Protein 1QHV (pdb70)

InterPro domains:
  IPR000931 Adenovirus fibre protein [PR00307] (8-18)
  IPR000931 Adenovirus fibre protein [PR00307] (25-37)
  IPR000931 Adenovirus fibre protein [PR00307] (59-73)
  IPR000931 Adenovirus fibre protein [PR00307] (355-365)
  IPR000931 Adenovirus fibre protein [PR00307] (400-411)
  IPR000931 Adenovirus fibre protein [PR00307] (418-432)
  IPR000931 Adenovirus fibre protein [PR00307] (493-505)
  IPR000939 Adenoviral fibre protein, repeat/shaft region [PF00608] (34-77)
  IPR000939 Adenoviral fibre protein, repeat/shaft region [PF00608] (85-126)
  IPR000939 Adenoviral fibre protein, repeat/shaft region [PF00608] (129-172)
  IPR000939 Adenoviral fibre protein, repeat/shaft region [PF00608] (207-250)
  IPR000939 Adenoviral fibre protein, repeat/shaft region [PF00608] (344-388)
  IPR000978 Adenoviral fibre protein, knob [PF00541] (391-582)
  IPR008982 Adenovirus pIV-like, attachment domain [G3DSA:2.60.90.10] (390-582)
  IPR008982 Adenovirus pIV-like, attachment domain [SSF49835] (389-582)
  IPR009013 Attachment protein shaft domain superfamily [SSF51225] (47-128)
  IPR009013 Attachment protein shaft domain superfamily [SSF51225] (188-271)
  IPR009013 Attachment protein shaft domain superfamily [SSF51225] (320-394)

Solvent-accessible surface area: 10271 Å² total; per-residue (Å²): 153,162,96,152,84,98,189,96,82,46,146,74,10,2,20,0,11,55,107,15,81,55,16,1,119,28,98,47,111,56,1,0,73,0,30,0,25,0,46,40,69,52,84,88,0,87,2,53,2,22,3,77,6,62,76,33,46,2,64,60,10,32,72,145,99,19,29,2,46,0,74,0,37,0,36,116,58,0,49,17,28,138,37,17,8,8,108,141,133,119,10,6,41,56,83,32,113,49,17,42,98,104,109,34,110,91,8,12,16,16,0,0,27,46,168,12,15,57,103,39,175,68,112,60,87,129,3,22,46,90,34,103,20,74,0,94,46,50,166,86,52,46,3,67,1,28,0,9,1,0,2,63,7,13,6,97,127,122,109,65,77,3,42,12,0,0,13,0,35,4,39,29,128,100,70,77,20,67,116,38,58,0,15,22,74,89,36,93,10,48,4,70,5,59,132

Nearest PDB structures (foldseek):
  1qhv-assembly1_A  TM=1.005E+00  e=1.601E-41  Human adenovirus 2
  1qiu-assembly2_F  TM=9.675E-01  e=2.296E-37  Human adenovirus 2
  7op2-assembly2_D  TM=9.438E-01  e=3.407E-27  Chimpanzee adenovirus Y25
  6hcn-assembly1_B  TM=9.086E-01  e=9.929E-27  Human adenovirus 5
  7op2-assembly1_C  TM=9.189E-01  e=1.567E-25  Chimpanzee adenovirus Y25

Foldseek 3Di:
DDDPPPDDDQQQKWWLFQFHQQFFAQADGSQKDKTKIWGQDDQKTKMKIKMFGRPFFPLVRDDQFQKTKFKWFAAPQRQTDPPGRGHRPFTATDDPRGHDPDHDRHDLQRAFACVQANAEQDPDPSQWDKDWFAFVRDPVRIKIKIKGWRYNSFDPPPPRGGDTMIMIMIGDDGPPRRRPTGTGDMDIDMHGGRD

Radius of gyration: 16.75 Å; Cα contacts (8 Å, |Δi|>4): 467; chains: 1; bounding box: 36×52×48 Å

Structure (mmCIF, N/CA/C/O backbone):
data_1QHV
#
_entry.id   1QHV
#
_cell.length_a   95.350
_cell.length_b   95.350
_cell.length_c   48.800
_cell.angle_alpha   90.00
_cell.angle_beta   90.00
_cell.angle_gamma   120.00
#
_symmetry.space_group_name_H-M   'P 3 2 1'
#
loop_
_entity.id
_entity.type
_entity.pdbx_description
1 polymer 'PROTEIN (ADENOVIRUS FIBRE)'
2 non-polymer 'SULFATE ION'
3 water water
#
loop_
_atom_site.group_PDB
_atom_site.id
_atom_site.type_symbol
_atom_site.label_atom_id
_atom_site.label_alt_id
_atom_site.label_comp_id
_atom_site.label_asym_id
_atom_site.label_entity_id
_atom_site.label_seq_id
_atom_site.pdbx_PDB_ins_code
_atom_site.Cartn_x
_atom_site.Cartn_y
_atom_site.Cartn_z
_atom_site.occupancy
_atom_site.B_iso_or_equiv
_atom_site.auth_seq_id
_atom_site.auth_comp_id
_atom_site.auth_asym_id
_atom_site.auth_atom_id
_atom_site.pdbx_PDB_model_num
ATOM 1 N N . ALA A 1 1 ? 31.317 43.912 -5.119 1.00 41.57 388 ALA A N 1
ATOM 2 C CA . ALA A 1 1 ? 31.463 43.128 -3.873 1.00 30.39 388 ALA A CA 1
ATOM 3 C C . ALA A 1 1 ? 32.908 42.649 -3.705 1.00 26.80 388 ALA A C 1
ATOM 4 O O . ALA A 1 1 ? 33.620 42.434 -4.687 1.00 27.00 388 ALA A O 1
ATOM 6 N N . ILE A 1 2 ? 33.333 42.508 -2.456 1.00 17.96 389 ILE A N 1
ATOM 7 C CA . ILE A 1 2 ? 34.661 42.007 -2.156 1.00 16.16 389 ILE A CA 1
ATOM 8 C C . ILE A 1 2 ? 34.529 40.904 -1.077 1.00 13.19 389 ILE A C 1
ATOM 9 O O . ILE A 1 2 ? 34.125 41.189 0.03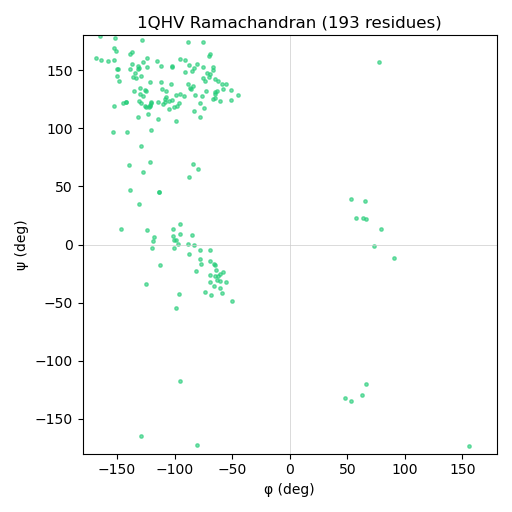7 1.00 14.11 389 ILE A O 1
ATOM 14 N N . THR A 1 3 ? 34.773 39.684 -1.533 1.00 13.70 390 THR A N 1
ATOM 15 C CA . THR A 1 3 ? 34.664 38.524 -0.627 1.00 12.31 390 THR A CA 1
ATOM 16 C C . THR A 1 3 ? 36.043 38.088 -0.197 1.00 13.93 390 THR A C 1
ATOM 17 O O . THR A 1 3 ? 36.926 37.896 -1.025 1.00 20.55 390 THR A O 1
ATOM 21 N N . ILE A 1 4 ? 36.257 38.032 1.133 1.00 12.14 391 ILE A N 1
ATOM 22 C CA . ILE A 1 4 ? 37.530 37.619 1.674 1.00 13.52 391 ILE A CA 1
ATOM 23 C C . ILE A 1 4 ? 37.379 36.308 2.447 1.00 11.69 391 ILE A C 1
ATOM 24 O O . ILE A 1 4 ? 36.264 35.895 2.749 1.00 14.35 391 ILE A O 1
ATOM 29 N N . GLY A 1 5 ? 38.508 35.596 2.599 1.00 12.85 392 GLY A N 1
ATOM 30 C CA . GLY A 1 5 ? 38.464 34.307 3.270 1.00 14.59 392 GLY A CA 1
ATOM 31 C C . GLY A 1 5 ? 37.669 33.285 2.499 1.00 15.27 392 GLY A C 1
ATOM 32 O O . GLY A 1 5 ? 37.054 32.383 3.066 1.00 21.18 392 GLY A O 1
ATOM 33 N N . ASN A 1 6 ? 37.782 33.324 1.145 1.00 16.50 393 ASN A N 1
ATOM 34 C CA . ASN A 1 6 ? 36.975 32.413 0.348 1.00 20.24 393 ASN A CA 1
ATOM 35 C C . ASN A 1 6 ? 37.807 31.378 -0.389 1.00 23.50 393 ASN A C 1
ATOM 36 O O . ASN A 1 6 ? 37.597 31.099 -1.563 1.00 34.44 393 ASN A O 1
ATOM 41 N N . LYS A 1 7 ? 38.759 30.803 0.327 1.00 19.99 394 LYS A N 1
ATOM 42 C CA . LYS A 1 7 ? 39.544 29.675 -0.172 1.00 21.10 394 LYS A CA 1
ATOM 43 C C . LYS A 1 7 ? 39.507 28.606 0.969 1.00 15.81 394 LYS A C 1
ATOM 44 O O . LYS A 1 7 ? 39.861 28.955 2.087 1.00 23.66 394 LYS A O 1
ATOM 50 N N . ASN A 1 8 ? 39.054 27.423 0.642 1.00 16.95 395 ASN A N 1
ATOM 51 C CA . ASN A 1 8 ? 38.965 26.351 1.641 1.00 17.29 395 ASN A CA 1
ATOM 52 C C . ASN A 1 8 ? 39.052 24.993 0.932 1.00 17.22 395 ASN A C 1
ATOM 53 O O . ASN A 1 8 ? 38.063 24.479 0.437 1.00 23.58 395 ASN A O 1
ATOM 58 N N . ASP A 1 9 ? 40.253 24.437 0.909 1.00 16.67 396 ASP A N 1
ATOM 59 C CA . ASP A 1 9 ? 40.495 23.166 0.202 1.00 16.39 396 ASP A CA 1
ATOM 60 C C . ASP A 1 9 ? 39.983 21.999 1.042 1.00 12.65 396 ASP A C 1
ATOM 61 O O . ASP A 1 9 ? 40.535 21.724 2.130 1.00 16.10 396 ASP A O 1
ATOM 66 N N . ASP A 1 10 ? 38.919 21.369 0.613 1.00 15.62 397 ASP A N 1
ATOM 67 C CA . ASP A 1 10 ? 38.283 20.304 1.386 1.00 15.04 397 ASP A CA 1
ATOM 68 C C . ASP A 1 10 ? 39.225 19.182 1.756 1.00 13.25 397 ASP A C 1
ATOM 69 O O . ASP A 1 10 ? 39.012 18.518 2.792 1.00 15.06 397 ASP A O 1
ATOM 74 N N . LYS A 1 11 ? 40.215 18.889 0.910 1.00 13.17 398 LYS A N 1
ATOM 75 C CA . LYS A 1 11 ? 41.119 17.774 1.191 1.00 14.47 398 LYS A CA 1
ATOM 76 C C . LYS A 1 11 ? 42.177 18.096 2.218 1.00 12.89 398 LYS A C 1
ATOM 77 O O . LYS A 1 11 ? 42.960 17.216 2.594 1.00 15.38 398 LYS A O 1
ATOM 83 N N . LEU A 1 12 ? 42.219 19.364 2.664 1.00 13.01 399 LEU A N 1
ATOM 84 C CA . LEU A 1 12 ? 43.151 19.766 3.695 1.00 10.95 399 LEU A CA 1
ATOM 85 C C . LEU A 1 12 ? 42.481 19.869 5.065 1.00 10.94 399 LEU A C 1
ATOM 86 O O . LEU A 1 12 ? 43.145 20.269 6.031 1.00 14.12 399 LEU A O 1
ATOM 91 N N . THR A 1 13 ? 41.282 19.330 5.176 1.00 10.68 400 THR A N 1
ATOM 92 C CA . THR A 1 13 ? 40.608 19.190 6.462 1.00 12.21 400 THR A CA 1
ATOM 93 C C . THR A 1 13 ? 40.219 17.726 6.678 1.00 15.07 400 THR A C 1
ATOM 94 O O . THR A 1 13 ? 39.689 17.110 5.750 1.00 21.00 400 THR A O 1
ATOM 98 N N . LEU A 1 14 ? 40.516 17.209 7.834 1.00 9.53 401 LEU A N 1
ATOM 99 C CA . LEU A 1 14 ? 40.095 15.852 8.246 1.00 9.94 401 LEU A CA 1
ATOM 100 C C . LEU A 1 14 ? 39.371 16.061 9.596 1.00 8.30 401 LEU A C 1
ATOM 101 O O . LEU A 1 14 ? 39.977 16.639 10.516 1.00 11.37 401 LEU A O 1
ATOM 106 N N . TRP A 1 15 ? 38.099 15.712 9.674 1.00 9.76 402 TRP A N 1
ATOM 107 C CA . TRP A 1 15 ? 37.319 16.087 10.847 1.00 9.50 402 TRP A CA 1
ATOM 108 C C . TRP A 1 15 ? 36.202 15.105 11.159 1.00 9.61 402 TRP A C 1
ATOM 109 O O . TRP A 1 15 ? 35.915 14.189 10.412 1.00 11.09 402 TRP A O 1
ATOM 120 N N . THR A 1 16 ? 35.659 15.275 12.371 1.00 11.51 403 THR A N 1
ATOM 121 C CA . THR A 1 16 ? 34.506 14.541 12.846 1.00 10.18 403 THR A CA 1
ATOM 122 C C . THR A 1 16 ? 33.198 15.191 12.398 1.00 11.59 403 THR A C 1
ATOM 123 O O . THR A 1 16 ? 32.110 14.734 12.849 1.00 14.32 403 THR A O 1
ATOM 127 N N . THR A 1 17 ? 33.259 16.176 11.541 1.00 13.26 404 THR A N 1
ATOM 128 C CA . THR A 1 17 ? 32.213 17.144 11.268 1.00 13.66 404 THR A CA 1
ATOM 129 C C . THR A 1 17 ? 32.235 18.158 12.443 1.00 10.29 404 THR A C 1
ATOM 130 O O . THR A 1 17 ? 32.744 17.813 13.528 1.00 14.22 404 THR A O 1
ATOM 134 N N . PRO A 1 18 ? 31.741 19.361 12.241 1.00 11.09 405 PRO A N 1
ATOM 135 C CA . PRO A 1 18 ? 31.833 20.386 13.273 1.00 13.50 405 PRO A CA 1
ATOM 136 C C . PRO A 1 18 ? 30.846 20.228 14.392 1.00 13.84 405 PRO A C 1
ATOM 137 O O . PRO A 1 18 ? 30.996 20.819 15.482 1.00 15.17 405 PRO A O 1
ATOM 141 N N . ASP A 1 19 ? 29.806 19.435 14.192 1.00 15.08 406 ASP A N 1
ATOM 142 C CA . ASP A 1 19 ? 28.740 19.208 15.129 1.00 15.06 406 ASP A CA 1
ATOM 143 C C . ASP A 1 19 ? 28.344 17.744 15.145 1.00 12.50 406 ASP A C 1
ATOM 144 O O . ASP A 1 19 ? 27.204 17.374 14.812 1.00 16.30 406 ASP A O 1
ATOM 149 N N . PRO A 1 20 ? 29.229 16.891 15.642 1.00 14.55 407 PRO A N 1
ATOM 150 C CA . PRO A 1 20 ? 28.964 15.464 15.602 1.00 14.26 407 PRO A CA 1
ATOM 151 C C . PRO A 1 20 ? 27.846 15.033 16.517 1.00 14.81 407 PRO A C 1
ATOM 152 O O . PRO A 1 20 ? 27.585 15.610 17.577 1.00 16.43 407 PRO A O 1
ATOM 156 N N . SER A 1 21 ? 27.121 14.004 16.040 1.00 15.70 408 SER A N 1
ATOM 157 C CA . SER A 1 21 ? 26.211 13.270 16.956 1.00 17.24 408 SER A CA 1
ATOM 158 C C . SER A 1 21 ? 27.098 12.379 17.825 1.00 13.21 408 SER A C 1
ATOM 159 O O . SER A 1 21 ? 28.318 12.326 17.582 1.00 15.99 408 SER A O 1
ATOM 162 N N . PRO A 1 22 ? 26.532 11.705 18.798 1.00 14.04 409 PRO A N 1
ATOM 163 C CA . PRO A 1 22 ? 27.360 10.816 19.661 1.00 14.26 409 PRO A CA 1
ATOM 164 C C . PRO A 1 22 ? 28.173 9.912 18.779 1.00 13.11 409 PRO A C 1
ATOM 165 O O . PRO A 1 22 ? 27.670 9.248 17.873 1.00 15.74 409 PRO A O 1
ATOM 169 N N . ASN A 1 23 ? 29.515 9.949 18.983 1.00 11.98 410 ASN A N 1
ATOM 170 C CA . ASN A 1 23 ? 30.396 9.253 18.057 1.00 14.03 410 ASN A CA 1
ATOM 171 C C . ASN A 1 23 ? 31.623 8.682 18.721 1.00 10.67 410 ASN A C 1
ATOM 172 O O . ASN A 1 23 ? 32.568 8.289 18.053 1.00 14.18 410 ASN A O 1
ATOM 177 N N . CYS A 1 24 ? 31.602 8.636 20.048 1.00 11.01 411 CYS A N 1
ATOM 178 C CA . CYS A 1 24 ? 32.771 8.266 20.809 1.00 12.69 411 CYS A CA 1
ATOM 179 C C . CYS A 1 24 ? 32.409 7.569 22.106 1.00 12.22 411 CYS A C 1
ATOM 180 O O . CYS A 1 24 ? 31.325 7.812 22.667 1.00 14.46 411 CYS A O 1
ATOM 183 N N . ARG A 1 25 ? 33.288 6.710 22.556 1.00 14.33 412 ARG A N 1
ATOM 184 C CA . ARG A 1 25 ? 33.168 5.984 23.788 1.00 13.09 412 ARG A CA 1
ATOM 185 C C . ARG A 1 25 ? 34.259 6.380 24.794 1.00 16.47 412 ARG A C 1
ATOM 186 O O . ARG A 1 25 ? 35.434 6.331 24.486 1.00 18.77 412 ARG A O 1
ATOM 194 N N . ILE A 1 26 ? 33.826 6.830 25.955 1.00 16.98 413 ILE A N 1
ATOM 195 C CA . ILE A 1 26 ? 34.698 7.064 27.092 1.00 22.61 413 ILE A CA 1
ATOM 196 C C . ILE A 1 26 ? 34.598 5.852 28.039 1.00 21.50 413 ILE A C 1
ATOM 197 O O . ILE A 1 26 ? 35.569 5.154 28.264 1.00 29.34 413 ILE A O 1
ATOM 202 N N . HIS A 1 27 ? 33.364 5.536 28.432 1.00 19.33 414 HIS A N 1
ATOM 203 C CA . HIS A 1 27 ? 33.108 4.390 29.302 1.00 24.59 414 HIS A CA 1
ATOM 204 C C . HIS A 1 27 ? 32.097 3.431 28.699 1.00 23.87 414 HIS A C 1
ATOM 205 O O . HIS A 1 27 ? 32.142 2.214 28.976 1.00 28.96 414 HIS A O 1
ATOM 212 N N . SER A 1 28 ? 31.132 3.932 27.969 1.00 17.59 415 SER A N 1
ATOM 213 C CA . SER A 1 28 ? 30.097 3.151 27.316 1.00 14.68 415 SER A CA 1
ATOM 214 C C . SER A 1 28 ? 29.856 3.647 25.899 1.00 15.13 415 SER A C 1
ATOM 215 O O . SER A 1 28 ? 30.203 4.788 25.556 1.00 17.60 415 SER A O 1
ATOM 218 N N . ASP A 1 29 ? 29.345 2.784 25.029 1.00 16.04 416 ASP A N 1
ATOM 219 C CA . ASP A 1 29 ? 29.146 3.137 23.632 1.00 16.58 416 ASP A CA 1
ATOM 220 C C . ASP A 1 29 ? 28.382 4.448 23.461 1.00 16.41 416 ASP A C 1
ATOM 221 O O . ASP A 1 29 ? 27.327 4.671 24.051 1.00 16.66 416 ASP A O 1
ATOM 226 N N . ASN A 1 30 ? 28.927 5.288 22.581 1.00 15.88 417 ASN A N 1
ATOM 227 C CA . ASN A 1 30 ? 28.299 6.533 22.202 1.00 15.34 417 ASN A CA 1
ATOM 228 C C . ASN A 1 30 ? 27.942 7.407 23.368 1.00 15.64 417 ASN A C 1
ATOM 229 O O . ASN A 1 30 ? 26.905 8.114 23.356 1.00 17.29 417 ASN A O 1
ATOM 234 N N . ASP A 1 31 ? 28.801 7.458 24.385 1.00 13.40 418 ASP A N 1
ATOM 235 C CA . ASP A 1 31 ? 28.515 8.295 25.552 1.00 14.12 418 ASP A CA 1
ATOM 236 C C . ASP A 1 31 ? 29.176 9.667 25.437 1.00 15.40 418 ASP A C 1
ATOM 237 O O . ASP A 1 31 ? 29.037 10.482 26.357 1.00 15.12 418 ASP A O 1
ATOM 242 N N . CYS A 1 32 ? 29.730 9.981 24.279 1.00 11.83 419 CYS A N 1
ATOM 243 C CA . CYS A 1 32 ? 30.447 11.240 24.095 1.00 13.34 419 CYS A CA 1
ATOM 244 C C . CYS A 1 32 ? 30.326 11.746 22.668 1.00 11.94 419 CYS A C 1
ATOM 245 O O . CYS A 1 32 ? 30.268 10.981 21.711 1.00 14.84 419 CYS A O 1
ATOM 248 N N . LYS A 1 33 ? 30.170 13.067 22.560 1.00 10.66 420 LYS A N 1
ATOM 249 C CA . LYS A 1 33 ? 30.280 13.790 21.319 1.00 10.30 420 LYS A CA 1
ATOM 250 C C . LYS A 1 33 ? 31.708 14.397 21.261 1.00 12.48 420 LYS A C 1
ATOM 251 O O . LYS A 1 33 ? 32.033 15.251 22.117 1.00 12.26 420 LYS A O 1
ATOM 257 N N . PHE A 1 34 ? 32.523 13.810 20.441 1.00 10.35 421 PHE A N 1
ATOM 258 C CA . PHE A 1 34 ? 33.931 14.218 20.314 1.00 8.99 421 PHE A CA 1
ATOM 259 C C . PHE A 1 34 ? 34.134 15.000 19.029 1.00 9.72 421 PHE A C 1
ATOM 260 O O . PHE A 1 34 ? 33.872 14.496 17.944 1.00 11.78 421 PHE A O 1
ATOM 268 N N . THR A 1 35 ? 34.522 16.269 19.169 1.00 9.54 422 THR A N 1
ATOM 269 C CA . THR A 1 35 ? 34.770 17.112 18.023 1.00 8.47 422 THR A CA 1
ATOM 270 C C . THR A 1 35 ? 36.290 17.292 17.833 1.00 9.49 422 THR A C 1
ATOM 271 O O . THR A 1 35 ? 36.985 17.673 18.761 1.00 12.79 422 THR A O 1
ATOM 275 N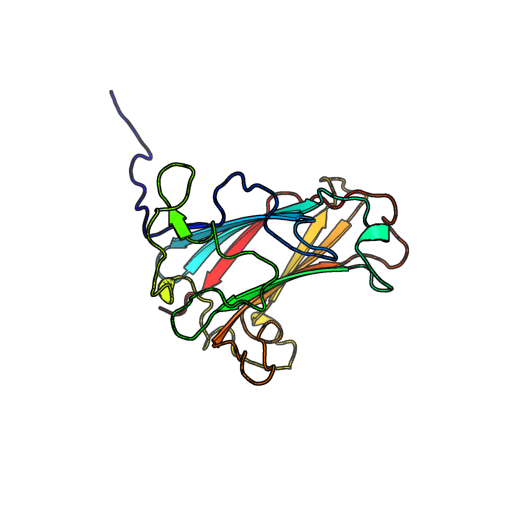 N . LEU A 1 36 ? 36.760 16.929 16.653 1.00 9.26 423 LEU A N 1
ATOM 276 C CA . LEU A 1 36 ? 38.162 17.104 16.318 1.00 8.74 423 LEU A CA 1
ATOM 277 C C . LEU A 1 36 ? 38.291 17.528 14.863 1.00 8.32 423 LEU A C 1
ATOM 278 O O . LEU A 1 36 ? 37.730 16.878 13.954 1.00 10.54 423 LEU A O 1
ATOM 283 N N . VAL A 1 37 ? 38.928 18.663 14.670 1.00 9.81 424 VAL A N 1
ATOM 284 C CA . VAL A 1 37 ? 39.163 19.204 13.351 1.00 6.98 424 VAL A CA 1
ATOM 285 C C . VAL A 1 37 ? 40.671 19.372 13.132 1.00 9.95 424 VAL A C 1
ATOM 286 O O . VAL A 1 37 ? 41.339 20.031 13.934 1.00 12.20 424 VAL A O 1
ATOM 290 N N . LEU A 1 38 ? 41.181 18.674 12.137 1.00 10.92 425 LEU A N 1
ATOM 291 C CA . LEU A 1 38 ? 42.558 18.722 11.744 1.00 11.73 425 LEU A CA 1
ATOM 292 C C . LEU A 1 38 ? 42.684 19.462 10.393 1.00 11.99 425 LEU A C 1
ATOM 293 O O . LEU A 1 38 ? 41.951 19.140 9.452 1.00 13.23 425 LEU A O 1
ATOM 298 N N . THR A 1 39 ? 43.476 20.514 10.397 1.00 10.59 426 THR A N 1
ATOM 299 C CA . THR A 1 39 ? 43.697 21.274 9.165 1.00 10.16 426 THR A CA 1
ATOM 300 C C . THR A 1 39 ? 45.167 21.265 8.815 1.00 10.48 426 THR A C 1
ATOM 301 O O . THR A 1 39 ? 46.032 21.621 9.631 1.00 14.74 426 THR A O 1
ATOM 305 N N . LYS A 1 40 ? 45.487 20.773 7.616 1.00 11.61 427 LYS A N 1
ATOM 306 C CA . LYS A 1 40 ? 46.876 20.678 7.210 1.00 13.34 427 LYS A CA 1
ATOM 307 C C . LYS A 1 40 ? 47.413 22.043 6.761 1.00 17.48 427 LYS A C 1
ATOM 308 O O . LYS A 1 40 ? 46.854 22.686 5.891 1.00 20.14 427 LYS A O 1
ATOM 314 N N . CYS A 1 41 ? 48.460 22.472 7.429 1.00 14.88 428 CYS A N 1
ATOM 315 C CA . CYS A 1 41 ? 49.178 23.692 7.182 1.00 16.80 428 CYS A CA 1
ATOM 316 C C . CYS A 1 41 ? 50.655 23.367 6.881 1.00 20.07 428 CYS A C 1
ATOM 317 O O . CYS A 1 41 ? 51.505 23.415 7.804 1.00 19.35 428 CYS A O 1
ATOM 320 N N . GLY A 1 42 ? 50.898 22.790 5.738 1.00 20.30 429 GLY A N 1
ATOM 321 C CA . GLY A 1 42 ? 52.243 22.382 5.348 1.00 22.60 429 GLY A CA 1
ATOM 322 C C . GLY A 1 42 ? 52.751 21.268 6.244 1.00 18.27 429 GLY A C 1
ATOM 323 O O . GLY A 1 42 ? 52.121 20.236 6.411 1.00 20.81 429 GLY A O 1
ATOM 324 N N . SER A 1 43 ? 53.881 21.554 6.944 1.00 15.13 430 SER A N 1
ATOM 325 C CA . SER A 1 43 ? 54.504 20.573 7.769 1.00 14.20 430 SER A CA 1
ATOM 326 C C . SER A 1 43 ? 53.891 20.444 9.150 1.00 11.77 430 SER A C 1
ATOM 327 O O . SER A 1 43 ? 54.385 19.670 9.973 1.00 14.79 430 SER A O 1
ATOM 330 N N . GLN A 1 44 ? 52.865 21.248 9.424 1.00 11.05 431 GLN A N 1
ATOM 331 C CA . GLN A 1 44 ? 52.145 21.158 10.679 1.00 10.48 431 GLN A CA 1
ATOM 332 C C . GLN A 1 44 ? 50.648 20.926 10.390 1.00 12.57 431 GLN A C 1
ATOM 333 O O . GLN A 1 44 ? 50.136 21.296 9.367 1.00 19.29 431 GLN A O 1
ATOM 339 N N . VAL A 1 45 ? 50.022 20.282 11.379 1.00 8.70 432 VAL A N 1
ATOM 340 C CA . VAL A 1 45 ? 48.589 20.160 11.414 1.00 7.57 432 VAL A CA 1
ATOM 341 C C . VAL A 1 45 ? 48.082 21.107 12.540 1.00 9.86 432 VAL A C 1
ATOM 342 O O . VAL A 1 45 ? 48.662 21.058 13.642 1.00 10.62 432 VAL A O 1
ATOM 346 N N . LEU A 1 46 ? 47.166 21.965 12.203 1.00 11.82 433 LEU A N 1
ATOM 347 C CA . LEU A 1 46 ? 46.504 22.841 13.185 1.00 8.61 433 LEU A CA 1
ATOM 348 C C . LEU A 1 46 ? 45.198 22.157 13.599 1.00 8.45 433 LEU A C 1
ATOM 349 O O . LEU A 1 46 ? 44.456 21.677 12.743 1.00 11.32 433 LEU A O 1
ATOM 354 N N . ALA A 1 47 ? 44.966 22.034 14.911 1.00 8.15 434 ALA A N 1
ATOM 355 C CA . ALA A 1 47 ? 43.844 21.269 15.395 1.00 9.76 434 ALA A CA 1
ATOM 356 C C . ALA A 1 47 ? 43.055 21.981 16.491 1.00 9.65 434 ALA A C 1
ATOM 357 O O . ALA A 1 47 ? 43.572 22.777 17.245 1.00 11.55 434 ALA A O 1
ATOM 359 N N . THR A 1 48 ? 41.744 21.701 16.478 1.00 9.24 435 THR A N 1
ATOM 360 C CA . THR A 1 48 ? 40.866 22.152 17.545 1.00 9.33 435 THR A CA 1
ATOM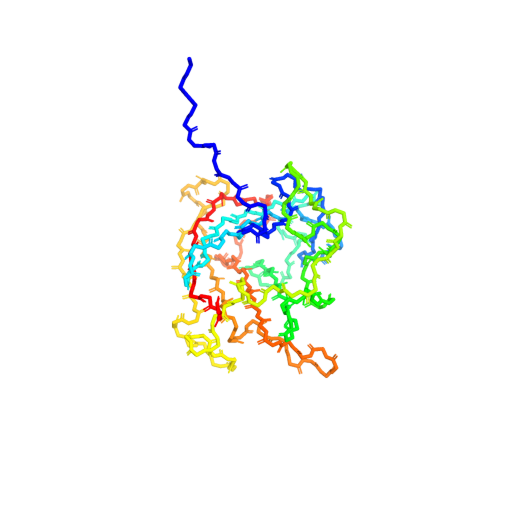 361 C C . THR A 1 48 ? 40.055 20.938 18.024 1.00 5.61 435 THR A C 1
ATOM 362 O O . THR A 1 48 ? 39.624 20.110 17.189 1.00 10.91 435 THR A O 1
ATOM 366 N N . VAL A 1 49 ? 39.962 20.787 19.332 1.00 9.68 436 VAL A N 1
ATOM 367 C CA . VAL A 1 49 ? 39.299 19.631 19.931 1.00 8.38 436 VAL A CA 1
ATOM 368 C C . VAL A 1 49 ? 38.367 20.024 21.038 1.00 10.80 436 VAL A C 1
ATOM 369 O O . VAL A 1 49 ? 38.596 20.991 21.769 1.00 10.45 436 VAL A O 1
ATOM 373 N N . ALA A 1 50 ? 37.237 19.318 21.144 1.00 10.04 437 ALA A N 1
ATOM 374 C CA . ALA A 1 50 ? 36.291 19.523 22.233 1.00 9.31 437 ALA A CA 1
ATOM 375 C C . ALA A 1 50 ? 35.591 18.184 22.515 1.00 10.03 437 ALA A C 1
ATOM 376 O O . ALA A 1 50 ? 35.427 17.400 21.581 1.00 13.11 437 ALA A O 1
ATOM 378 N N . ALA A 1 51 ? 35.178 17.978 23.748 1.00 8.86 438 ALA A N 1
ATOM 379 C CA . ALA A 1 51 ? 34.474 16.742 24.113 1.00 10.34 438 ALA A CA 1
ATOM 380 C C . ALA A 1 51 ? 33.271 17.064 24.998 1.00 11.88 438 ALA A C 1
ATOM 381 O O . ALA A 1 51 ? 33.350 17.959 25.846 1.00 12.37 438 ALA A O 1
ATOM 383 N N . LEU A 1 52 ? 32.202 16.314 24.823 1.00 10.95 439 LEU A N 1
ATOM 384 C CA . LEU A 1 52 ? 30.986 16.513 25.616 1.00 10.86 439 LEU A CA 1
ATOM 385 C C . LEU A 1 52 ? 30.360 15.165 25.944 1.00 12.66 439 LEU A C 1
ATOM 386 O O . LEU A 1 52 ? 29.979 14.418 25.024 1.00 15.94 439 LEU A O 1
ATOM 391 N N . ALA A 1 53 ? 30.183 14.873 27.218 1.00 13.36 440 ALA A N 1
ATOM 392 C CA . ALA A 1 53 ? 29.487 13.644 27.626 1.00 18.12 440 ALA A CA 1
ATOM 393 C C . ALA A 1 53 ? 27.995 13.798 27.361 1.00 18.10 440 ALA A C 1
ATOM 394 O O . ALA A 1 53 ? 27.432 14.903 27.548 1.00 23.50 440 ALA A O 1
ATOM 396 N N . VAL A 1 54 ? 27.355 12.739 26.894 1.00 14.36 441 VAL A N 1
ATOM 397 C CA . VAL A 1 54 ? 25.904 12.809 26.671 1.00 17.99 441 VAL A CA 1
ATOM 398 C C . VAL A 1 54 ? 25.130 11.807 27.496 1.00 29.56 441 VAL A C 1
ATOM 399 O O . VAL A 1 54 ? 23.878 11.890 27.446 1.00 42.22 441 VAL A O 1
ATOM 403 N N . SER A 1 55 ? 25.745 10.943 28.268 1.00 36.19 442 SER A N 1
ATOM 404 C CA . SER A 1 55 ? 25.004 9.891 28.974 1.00 50.64 442 SER A CA 1
ATOM 405 C C . SER A 1 55 ? 25.063 9.923 30.461 1.00 55.59 442 SER A C 1
ATOM 406 O O . SER A 1 55 ? 24.558 8.905 31.087 1.00 70.87 442 SER A O 1
ATOM 409 N N . GLY A 1 56 ? 25.630 10.887 31.129 1.00 34.74 443 GLY A N 1
ATOM 410 C CA . GLY A 1 56 ? 25.643 10.863 32.625 1.00 30.43 443 GLY A CA 1
ATOM 411 C C . GLY A 1 56 ? 26.820 11.694 33.157 1.00 36.71 443 GLY A C 1
ATOM 412 O O . GLY A 1 56 ? 27.611 12.209 32.395 1.00 39.92 443 GLY A O 1
ATOM 413 N N . ASP A 1 57 ? 27.023 11.639 34.481 1.00 24.79 444 ASP A N 1
ATOM 414 C CA . ASP A 1 57 ? 28.061 12.388 35.148 1.00 20.83 444 ASP A CA 1
ATOM 415 C C . ASP A 1 57 ? 29.388 11.632 35.210 1.00 20.11 444 ASP A C 1
ATOM 416 O O . ASP A 1 57 ? 29.528 10.514 34.768 1.00 24.88 444 ASP A O 1
ATOM 421 N N . LEU A 1 58 ? 30.421 12.346 35.726 1.00 18.89 445 LEU A N 1
ATOM 422 C CA . LEU A 1 58 ? 31.761 11.742 35.719 1.00 19.70 445 LEU A CA 1
ATOM 423 C C . LEU A 1 58 ? 31.846 10.475 36.508 1.00 20.60 445 LEU A C 1
ATOM 424 O O . LEU A 1 58 ? 32.542 9.521 36.079 1.00 23.74 445 LEU A O 1
ATOM 429 N N . SER A 1 59 ? 31.154 10.368 37.635 1.00 24.47 446 SER A N 1
ATOM 430 C CA . SER A 1 59 ? 31.211 9.117 38.425 1.00 30.95 446 SER A CA 1
ATOM 431 C C . SER A 1 59 ? 30.704 7.947 37.612 1.00 32.36 446 SER A C 1
ATOM 432 O O . SER A 1 59 ? 31.265 6.841 37.666 1.00 33.44 446 SER A O 1
ATOM 437 N N . SER A 1 60 ? 29.752 8.195 36.709 1.00 25.55 447 SER A N 1
ATOM 438 C CA . SER A 1 60 ? 29.205 7.138 35.882 1.00 28.33 447 SER A CA 1
ATOM 439 C C . SER A 1 60 ? 30.102 6.740 34.733 1.00 34.53 447 SER A C 1
ATOM 440 O O . SER A 1 60 ? 29.898 5.645 34.169 1.00 37.57 447 SER A O 1
ATOM 443 N N . MET A 1 61 ? 31.141 7.508 34.419 1.00 26.68 448 MET A N 1
ATOM 444 C CA . MET A 1 61 ? 32.007 7.171 33.286 1.00 40.79 448 MET A CA 1
ATOM 445 C C . MET A 1 61 ? 33.461 7.040 33.678 1.00 50.31 448 MET A C 1
ATOM 446 O O . MET A 1 61 ? 34.352 7.167 32.808 1.00 44.22 448 MET A O 1
ATOM 451 N N . THR A 1 62 ? 33.752 6.990 34.979 1.00 23.79 449 THR A N 1
ATOM 452 C CA . THR A 1 62 ? 35.141 6.759 35.403 1.00 31.80 449 THR A CA 1
ATOM 453 C C . THR A 1 62 ? 35.151 5.580 36.398 1.00 51.37 449 THR A C 1
ATOM 454 O O . THR A 1 62 ? 34.088 5.252 36.922 1.00 46.89 449 THR A O 1
ATOM 458 N N . GLY A 1 63 ? 36.283 4.943 36.525 1.00 49.82 450 GLY A N 1
ATOM 459 C CA . GLY A 1 63 ? 36.432 3.837 37.498 1.00 45.03 450 GLY A CA 1
ATOM 460 C C . GLY A 1 63 ? 37.032 4.468 38.786 1.00 59.53 450 GLY A C 1
ATOM 461 O O . GLY A 1 63 ? 36.483 5.428 39.305 1.00 60.29 450 GLY A O 1
ATOM 462 N N . THR A 1 64 ? 38.221 4.016 39.140 1.00 38.45 451 THR A N 1
ATOM 463 C CA . THR A 1 64 ? 38.909 4.533 40.311 1.00 54.74 451 THR A CA 1
ATOM 464 C C . THR A 1 64 ? 39.921 5.610 39.934 1.00 59.96 451 THR A C 1
ATOM 465 O O . THR A 1 64 ? 40.504 6.240 40.824 1.00 45.98 451 THR A O 1
ATOM 469 N N . VAL A 1 65 ? 40.020 5.910 38.645 1.00 52.83 452 VAL A N 1
ATOM 470 C CA . VAL A 1 65 ? 40.937 6.939 38.168 1.00 38.30 452 VAL A CA 1
ATOM 471 C C . VAL A 1 65 ? 40.172 8.201 37.734 1.00 33.69 452 VAL A C 1
ATOM 472 O O . VAL A 1 65 ? 39.167 8.160 37.045 1.00 42.45 452 VAL A O 1
ATOM 476 N N . ALA A 1 66 ? 40.643 9.325 38.208 1.00 20.11 453 ALA A N 1
ATOM 477 C CA . ALA A 1 66 ? 40.165 10.649 37.929 1.00 16.55 453 ALA A CA 1
ATOM 478 C C . ALA A 1 66 ? 40.682 11.149 36.572 1.00 12.99 453 ALA A C 1
ATOM 479 O O . ALA A 1 66 ? 41.575 12.030 36.498 1.00 14.77 453 ALA A O 1
ATOM 481 N N . SER A 1 67 ? 40.265 10.503 35.521 1.00 13.58 454 SER A N 1
ATOM 482 C CA . SER A 1 67 ? 40.665 10.865 34.172 1.00 10.99 454 SER A CA 1
ATOM 483 C C . SER A 1 67 ? 39.658 10.341 33.144 1.00 13.22 454 SER A C 1
ATOM 484 O O . SER A 1 67 ? 38.943 9.375 33.396 1.00 17.74 454 SER A O 1
ATOM 487 N N . VAL A 1 68 ? 39.672 10.975 31.992 1.00 13.62 455 VAL A N 1
ATOM 488 C CA . VAL A 1 68 ? 38.949 10.599 30.801 1.00 14.15 455 VAL A CA 1
ATOM 489 C C . VAL A 1 68 ? 39.983 10.548 29.646 1.00 13.73 455 VAL A C 1
ATOM 490 O O . VAL A 1 68 ? 40.749 11.496 29.511 1.00 12.87 455 VAL A O 1
ATOM 494 N N . SER A 1 69 ? 40.023 9.457 28.925 1.00 13.44 456 SER A N 1
ATOM 495 C CA . SER A 1 69 ? 40.975 9.315 27.824 1.00 13.74 456 SER A CA 1
ATOM 496 C C . SER A 1 69 ? 40.266 8.952 26.525 1.00 16.37 456 SER A C 1
ATOM 497 O O . SER A 1 69 ? 39.474 7.972 26.480 1.00 23.48 456 SER A O 1
ATOM 502 N N . ILE A 1 70 ? 40.592 9.626 25.467 1.00 11.73 457 ILE A N 1
ATOM 503 C CA . ILE A 1 70 ? 40.057 9.415 24.136 1.00 12.18 457 ILE A CA 1
ATOM 504 C C . ILE A 1 70 ? 41.260 9.177 23.200 1.00 13.87 457 ILE A C 1
ATOM 505 O O . ILE A 1 70 ? 42.183 9.971 23.170 1.00 14.96 457 ILE A O 1
ATOM 510 N N . PHE A 1 71 ? 41.303 8.002 22.596 1.00 12.17 458 PHE A N 1
ATOM 511 C CA . PHE A 1 71 ? 42.436 7.608 21.793 1.00 13.56 458 PHE A CA 1
ATOM 512 C C . PHE A 1 71 ? 42.061 7.295 20.355 1.00 11.05 458 PHE A C 1
ATOM 513 O O . PHE A 1 71 ? 41.008 6.731 20.057 1.00 13.46 458 PHE A O 1
ATOM 521 N N . LEU A 1 72 ? 42.940 7.733 19.452 1.00 10.52 459 LEU A N 1
ATOM 522 C CA . LEU A 1 72 ? 42.777 7.517 18.029 1.00 8.62 459 LEU A CA 1
ATOM 523 C C . LEU A 1 72 ? 43.986 6.729 17.497 1.00 9.19 459 LEU A C 1
ATOM 524 O O . LEU A 1 72 ? 45.124 7.161 17.694 1.00 11.88 459 LEU A O 1
ATOM 529 N N . ARG A 1 73 ? 43.712 5.574 16.905 1.00 9.44 460 ARG A N 1
ATOM 530 C CA . ARG A 1 73 ? 44.807 4.765 16.334 1.00 8.89 460 ARG A CA 1
ATOM 531 C C . ARG A 1 73 ? 44.664 4.754 14.806 1.00 9.89 460 ARG A C 1
ATOM 532 O O . ARG A 1 73 ? 43.553 4.567 14.304 1.00 10.33 460 ARG A O 1
ATOM 540 N N . PHE A 1 74 ? 45.778 4.851 14.102 1.00 6.34 461 PHE A N 1
ATOM 541 C CA . PHE A 1 74 ? 45.782 4.869 12.646 1.00 9.26 461 PHE A CA 1
ATOM 542 C C . PHE A 1 74 ? 46.772 3.853 12.089 1.00 10.01 461 PHE A C 1
ATOM 543 O O . PHE A 1 74 ? 47.858 3.642 12.638 1.00 11.30 461 PHE A O 1
ATOM 551 N N . ASP A 1 75 ? 46.394 3.261 10.949 1.00 12.28 462 ASP A N 1
ATOM 552 C CA . ASP A 1 75 ? 47.278 2.297 10.292 1.00 10.56 462 ASP A CA 1
ATOM 553 C C . ASP A 1 75 ? 48.344 3.009 9.490 1.00 11.62 462 ASP A C 1
ATOM 554 O O . ASP A 1 75 ? 48.481 4.253 9.547 1.00 11.57 462 ASP A O 1
ATOM 559 N N . GLN A 1 76 ? 49.124 2.270 8.708 1.00 14.78 463 GLN A N 1
ATOM 560 C CA . GLN A 1 76 ? 50.234 2.844 7.973 1.00 15.06 463 GLN A CA 1
ATOM 561 C C . GLN A 1 76 ? 49.795 3.831 6.914 1.00 13.71 463 GLN A C 1
ATOM 562 O O . GLN A 1 76 ? 50.604 4.628 6.422 1.00 14.85 463 GLN A O 1
ATOM 568 N N . ASN A 1 77 ? 48.516 3.808 6.522 1.00 13.70 464 ASN A N 1
ATOM 569 C CA . ASN A 1 77 ? 47.991 4.747 5.542 1.00 12.88 464 ASN A CA 1
ATOM 570 C C . ASN A 1 77 ? 47.216 5.873 6.199 1.00 10.26 464 ASN A C 1
ATOM 571 O O . ASN A 1 77 ? 46.616 6.706 5.509 1.00 13.29 464 ASN A O 1
ATOM 576 N N . GLY A 1 78 ? 47.249 5.941 7.534 1.00 10.81 465 GLY A N 1
ATOM 577 C CA . GLY A 1 78 ? 46.554 6.993 8.252 1.00 10.87 465 GLY A CA 1
ATOM 578 C C . GLY A 1 78 ? 45.071 6.755 8.400 1.00 10.37 465 GLY A C 1
ATOM 579 O O . GLY A 1 78 ? 44.347 7.696 8.773 1.00 11.57 465 GLY A O 1
ATOM 580 N N . VAL A 1 79 ? 44.604 5.539 8.129 1.00 11.06 466 VAL A N 1
ATOM 581 C CA . VAL A 1 79 ? 43.190 5.204 8.265 1.00 11.71 466 VAL A CA 1
ATOM 582 C C . VAL A 1 79 ? 42.874 4.835 9.705 1.00 11.10 466 VAL A C 1
ATOM 583 O O . VAL A 1 79 ? 43.663 4.141 10.352 1.00 11.85 466 VAL A O 1
ATOM 587 N N . LEU A 1 80 ? 41.760 5.328 10.232 1.00 11.56 467 LEU A N 1
ATOM 588 C CA . LEU A 1 80 ? 41.368 5.096 11.606 1.00 10.51 467 LEU A CA 1
ATOM 589 C C . LEU A 1 80 ? 41.081 3.608 11.855 1.00 12.42 467 LEU A C 1
ATOM 590 O O . LEU A 1 80 ? 40.277 3.009 11.149 1.00 16.91 467 LEU A O 1
ATOM 595 N N . MET A 1 81 ? 41.687 3.078 12.893 1.00 10.79 468 MET A N 1
ATOM 596 C CA . MET A 1 81 ? 41.543 1.676 13.275 1.00 11.56 468 MET A CA 1
ATOM 597 C C . MET A 1 81 ? 40.408 1.470 14.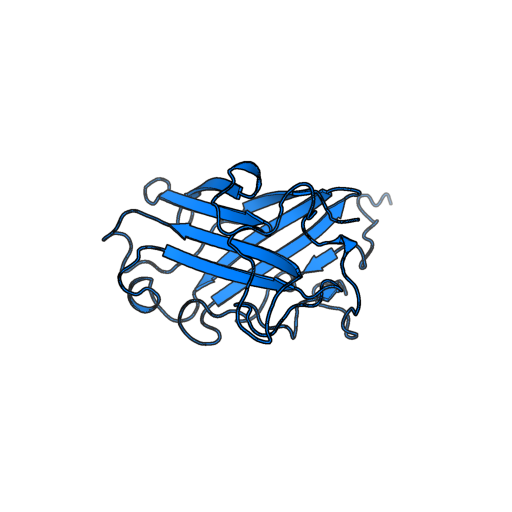247 1.00 12.62 468 MET A C 1
ATOM 59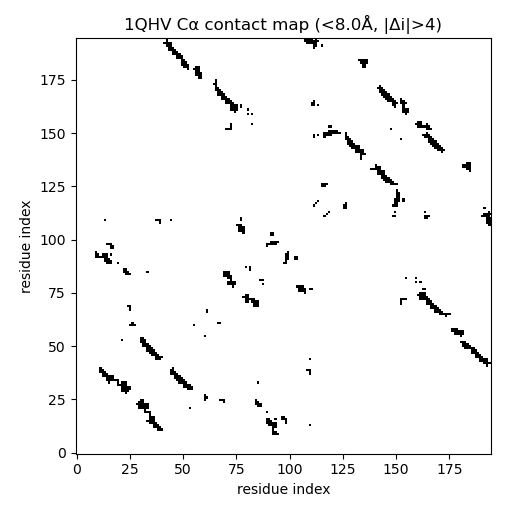8 O O . MET A 1 81 ? 39.974 2.405 14.942 1.00 14.16 468 MET A O 1
ATOM 603 N N . GLU A 1 82 ? 39.907 0.230 14.330 1.00 16.23 469 GLU A N 1
ATOM 604 C CA . GLU A 1 82 ? 38.767 -0.091 15.161 1.00 14.54 469 GLU A CA 1
ATOM 605 C C . GLU A 1 82 ? 39.036 0.099 16.633 1.00 14.50 469 GLU A C 1
ATOM 606 O O . GLU A 1 82 ? 38.110 0.441 17.394 1.00 15.74 469 GLU A O 1
ATOM 612 N N . ASN A 1 83 ? 40.290 -0.017 17.039 1.00 14.41 470 ASN A N 1
ATOM 613 C CA . ASN A 1 83 ? 40.684 0.133 18.436 1.00 15.08 470 ASN A CA 1
ATOM 614 C C . ASN A 1 83 ? 40.962 1.625 18.717 1.00 12.53 470 ASN A C 1
ATOM 615 O O . ASN A 1 83 ? 42.044 2.026 19.140 1.00 12.90 470 ASN A O 1
ATOM 620 N N . SER A 1 84 ? 39.938 2.407 18.479 1.00 12.40 471 SER A N 1
ATOM 621 C CA . SER A 1 84 ? 39.887 3.827 18.698 1.00 11.04 471 SER A CA 1
ATOM 622 C C . SER A 1 84 ? 38.598 4.179 19.445 1.00 12.74 471 SER A C 1
ATOM 623 O O . SER A 1 84 ? 37.596 3.473 19.290 1.00 15.69 471 SER A O 1
ATOM 626 N N . SER A 1 85 ? 38.638 5.245 20.233 1.00 12.67 472 SER A N 1
ATOM 627 C CA . SER A 1 85 ? 37.441 5.672 20.973 1.00 12.23 472 SER A CA 1
ATOM 628 C C . SER A 1 85 ? 36.380 6.211 20.014 1.00 14.00 472 SER A C 1
ATOM 629 O O . SER A 1 85 ? 35.191 6.134 20.283 1.00 16.18 472 SER A O 1
ATOM 632 N N . LEU A 1 86 ? 36.845 6.828 18.933 1.00 14.30 473 LEU A N 1
ATOM 633 C CA . LEU A 1 86 ? 36.033 7.445 17.935 1.00 13.00 473 LEU A CA 1
ATOM 634 C C . LEU A 1 86 ? 35.565 6.481 16.845 1.00 13.84 473 LEU A C 1
ATOM 635 O O . LEU A 1 86 ? 36.364 5.701 16.327 1.00 16.20 473 LEU A O 1
ATOM 640 N N . LYS A 1 87 ? 34.293 6.551 16.504 1.00 13.99 474 LYS A N 1
ATOM 641 C CA . LYS A 1 87 ? 33.715 5.787 15.406 1.00 13.91 474 LYS A CA 1
ATOM 642 C C . LYS A 1 87 ? 34.174 6.332 14.062 1.00 16.12 474 LYS A C 1
ATOM 643 O O . LYS A 1 87 ? 34.307 7.539 13.865 1.00 16.99 474 LYS A O 1
ATOM 649 N N . LYS A 1 88 ? 34.318 5.454 13.064 1.00 18.13 475 LYS A N 1
ATOM 650 C CA . LYS A 1 88 ? 34.834 5.842 11.777 1.00 16.08 475 LYS A CA 1
ATOM 651 C C . LYS A 1 88 ? 33.855 6.484 10.840 1.00 14.28 475 LYS A C 1
ATOM 652 O O . LYS A 1 88 ? 34.257 7.176 9.880 1.00 18.61 475 LYS A O 1
ATOM 658 N N . HIS A 1 89 ? 32.547 6.249 11.028 1.00 15.45 476 HIS A N 1
ATOM 659 C CA . HIS A 1 89 ? 31.567 6.663 10.029 1.00 18.52 476 HIS A CA 1
ATOM 660 C C . HIS A 1 89 ? 31.691 8.083 9.574 1.00 22.20 476 HIS A C 1
ATOM 661 O O . HIS A 1 89 ? 31.679 8.348 8.340 1.00 23.75 476 HIS A O 1
ATOM 668 N N . TYR A 1 90 ? 31.799 9.039 10.474 1.00 13.32 477 TYR A N 1
ATOM 669 C CA . TYR A 1 90 ? 31.859 10.447 10.139 1.00 13.78 477 TYR A CA 1
ATOM 670 C C . TYR A 1 90 ? 33.206 11.065 10.485 1.00 15.44 477 TYR A C 1
ATOM 671 O O . TYR A 1 90 ? 33.287 12.157 11.057 1.00 17.97 477 TYR A O 1
ATOM 680 N N . TRP A 1 91 ? 34.271 10.372 10.130 1.00 11.60 478 TRP A N 1
ATOM 681 C CA . TRP A 1 91 ? 35.644 10.823 10.240 1.00 12.00 478 TRP A CA 1
ATOM 682 C C . TRP A 1 91 ? 36.260 10.807 8.822 1.00 10.40 478 TRP A C 1
ATOM 683 O O . TRP A 1 91 ? 36.515 9.723 8.285 1.00 13.25 478 TRP A O 1
ATOM 694 N N . ASN A 1 92 ? 36.285 11.973 8.188 1.00 10.73 479 ASN A N 1
ATOM 695 C CA . ASN A 1 92 ? 36.742 12.044 6.795 1.00 9.69 479 ASN A CA 1
ATOM 696 C C . ASN A 1 92 ? 37.036 13.487 6.410 1.00 11.07 479 ASN A C 1
ATOM 697 O O . ASN A 1 92 ? 36.853 14.391 7.231 1.00 12.91 479 ASN A O 1
ATOM 702 N N . PHE A 1 93 ? 37.468 13.693 5.179 1.00 12.57 480 PHE A N 1
ATOM 703 C CA . PHE A 1 93 ? 37.676 15.041 4.671 1.00 10.83 480 PHE A CA 1
ATOM 704 C C . PHE A 1 93 ? 36.340 15.732 4.483 1.00 12.79 480 PHE A C 1
ATOM 705 O O . PHE A 1 93 ? 35.249 15.116 4.510 1.00 12.60 480 PHE A O 1
ATOM 713 N N . ARG A 1 94 ? 36.386 17.058 4.382 1.00 12.63 481 ARG A N 1
ATOM 714 C CA . ARG A 1 94 ? 35.223 17.886 4.382 1.00 14.08 481 ARG A CA 1
ATOM 715 C C . ARG A 1 94 ? 34.377 17.920 3.117 1.00 12.83 481 ARG A C 1
ATOM 716 O O . ARG A 1 94 ? 34.851 17.840 2.017 1.00 16.68 481 ARG A O 1
ATOM 724 N N . ASN A 1 95 ? 33.053 18.008 3.354 1.00 15.68 482 ASN A N 1
ATOM 725 C CA . ASN A 1 95 ? 32.082 18.325 2.315 1.00 17.70 482 ASN A CA 1
ATOM 726 C C . ASN A 1 95 ? 31.022 19.261 3.005 1.00 18.75 482 ASN A C 1
ATOM 727 O O . ASN A 1 95 ? 30.235 18.764 3.791 1.00 20.16 482 ASN A O 1
ATOM 732 N N . GLY A 1 96 ? 31.199 20.547 2.828 1.00 19.45 483 GLY A N 1
ATOM 733 C CA . GLY A 1 96 ? 30.290 21.507 3.535 1.00 20.52 483 GLY A CA 1
ATOM 734 C C . GLY A 1 96 ? 30.478 21.341 5.041 1.00 17.46 483 GLY A C 1
ATOM 735 O O . GLY A 1 96 ? 31.613 21.436 5.528 1.00 20.24 483 GLY A O 1
ATOM 736 N N . ASN A 1 97 ? 29.382 21.180 5.781 1.00 18.08 484 ASN A N 1
ATOM 737 C CA . ASN A 1 97 ? 29.469 20.969 7.218 1.00 18.77 484 ASN A CA 1
ATOM 738 C C . ASN A 1 97 ? 29.430 19.489 7.571 1.00 19.26 484 ASN A C 1
ATOM 739 O O . ASN A 1 97 ? 29.183 19.117 8.712 1.00 18.84 484 ASN A O 1
ATOM 744 N N . SER A 1 98 ? 29.694 18.653 6.564 1.00 15.62 485 SER A N 1
ATOM 745 C CA . SER A 1 98 ? 29.692 17.225 6.770 1.00 14.38 485 SER A CA 1
ATOM 746 C C . SER A 1 98 ? 30.968 16.600 6.223 1.00 13.40 485 SER A C 1
ATOM 747 O O . SER A 1 98 ? 31.995 17.291 6.035 1.00 13.59 485 SER A O 1
ATOM 750 N N . THR A 1 99 ? 30.956 15.310 6.067 1.00 13.84 486 THR A N 1
ATOM 751 C CA . THR A 1 99 ? 32.071 14.583 5.476 1.00 14.48 486 THR A CA 1
ATOM 752 C C . THR A 1 99 ? 31.754 14.219 4.035 1.00 15.49 486 THR A C 1
ATOM 753 O O . THR A 1 99 ? 30.602 13.988 3.682 1.00 19.94 486 THR A O 1
ATOM 757 N N . ASN A 1 100 ? 32.797 14.081 3.240 1.00 14.53 487 ASN A N 1
ATOM 758 C CA . ASN A 1 100 ? 32.631 13.575 1.871 1.00 17.35 487 ASN A CA 1
ATOM 759 C C . ASN A 1 100 ? 32.148 12.125 1.953 1.00 19.46 487 ASN A C 1
ATOM 760 O O . ASN A 1 100 ? 32.513 11.410 2.874 1.00 18.80 487 ASN A O 1
ATOM 765 N N . ALA A 1 101 ? 31.258 11.739 1.042 1.00 19.44 488 ALA A N 1
ATOM 766 C CA . ALA A 1 101 ? 30.683 10.416 1.045 1.00 22.42 488 ALA A CA 1
ATOM 767 C C . ALA A 1 101 ? 31.681 9.309 0.815 1.00 21.10 488 ALA A C 1
ATOM 768 O O . ALA A 1 101 ? 31.395 8.125 1.128 1.00 23.97 488 ALA A O 1
ATOM 770 N N . ASN A 1 102 ? 32.819 9.602 0.213 1.00 18.96 489 ASN A N 1
ATOM 771 C CA . ASN A 1 102 ? 33.824 8.580 -0.092 1.00 18.57 489 ASN A CA 1
ATOM 772 C C . ASN A 1 102 ? 34.945 8.599 0.932 1.00 17.33 489 ASN A C 1
ATOM 773 O O . ASN A 1 102 ? 35.692 9.572 1.016 1.00 17.57 489 ASN A O 1
ATOM 778 N N . PRO A 1 103 ? 35.132 7.505 1.660 1.00 16.22 490 PRO A N 1
ATOM 779 C CA . PRO A 1 103 ? 36.163 7.454 2.688 1.00 16.41 490 PRO A CA 1
ATOM 780 C C . PRO A 1 103 ? 37.551 7.632 2.124 1.00 17.07 490 PRO A C 1
ATOM 781 O O . PRO A 1 103 ? 37.925 7.087 1.077 1.00 17.09 490 PRO A O 1
ATOM 785 N N . TYR A 1 104 ? 38.400 8.376 2.850 1.00 13.04 491 TYR A N 1
ATOM 786 C CA . TYR A 1 104 ? 39.793 8.483 2.432 1.00 14.43 491 TYR A CA 1
ATOM 787 C C . TYR A 1 104 ? 40.498 7.120 2.577 1.00 15.42 491 TYR A C 1
ATOM 788 O O . TYR A 1 104 ? 40.137 6.307 3.395 1.00 15.64 491 TYR A O 1
ATOM 797 N N . THR A 1 105 ? 41.527 6.952 1.740 1.00 12.55 492 THR A N 1
ATOM 798 C CA . THR A 1 105 ? 42.357 5.759 1.802 1.00 13.26 492 THR A CA 1
ATOM 799 C C . THR A 1 105 ? 43.767 6.065 2.257 1.00 11.82 492 THR A C 1
ATOM 800 O O . THR A 1 105 ? 44.491 5.163 2.703 1.00 14.34 492 THR A O 1
ATOM 804 N N . ASN A 1 106 ? 44.181 7.341 2.198 1.00 10.92 493 ASN A N 1
ATOM 805 C CA . ASN A 1 106 ? 45.479 7.736 2.697 1.00 12.55 493 ASN A CA 1
ATOM 806 C C . ASN A 1 106 ? 45.413 9.142 3.323 1.00 10.69 493 ASN A C 1
ATOM 807 O O . ASN A 1 106 ? 44.989 10.079 2.665 1.00 13.75 493 ASN A O 1
ATOM 812 N N . ALA A 1 107 ? 45.777 9.229 4.597 1.00 12.18 494 ALA A N 1
ATOM 813 C CA . ALA A 1 107 ? 45.844 10.514 5.294 1.00 11.71 494 ALA A CA 1
ATOM 814 C C . ALA A 1 107 ? 47.150 10.684 6.035 1.00 11.50 494 ALA A C 1
ATOM 815 O O . ALA A 1 107 ? 47.218 11.289 7.118 1.00 11.83 494 ALA A O 1
ATOM 817 N N . VAL A 1 108 ? 48.239 10.153 5.475 1.00 11.45 495 VAL A N 1
ATOM 818 C CA . VAL A 1 108 ? 49.547 10.247 6.108 1.00 11.10 495 VAL A CA 1
ATOM 819 C C . VAL A 1 108 ? 49.988 11.679 6.293 1.00 10.60 495 VAL A C 1
ATOM 820 O O . VAL A 1 108 ? 50.639 12.013 7.328 1.00 12.94 495 VAL A O 1
ATOM 824 N N . GLY A 1 109 ? 49.500 12.603 5.473 1.00 12.59 496 GLY A N 1
ATOM 825 C CA . GLY A 1 109 ? 49.771 14.022 5.614 1.00 13.33 496 GLY A CA 1
ATOM 826 C C . GLY A 1 109 ? 49.179 14.636 6.876 1.00 11.63 496 GLY A C 1
ATOM 827 O O . GLY A 1 109 ? 49.570 15.759 7.262 1.00 11.26 496 GLY A O 1
ATOM 828 N N . PHE A 1 110 ? 48.229 13.974 7.521 1.00 9.35 497 PHE A N 1
ATOM 829 C 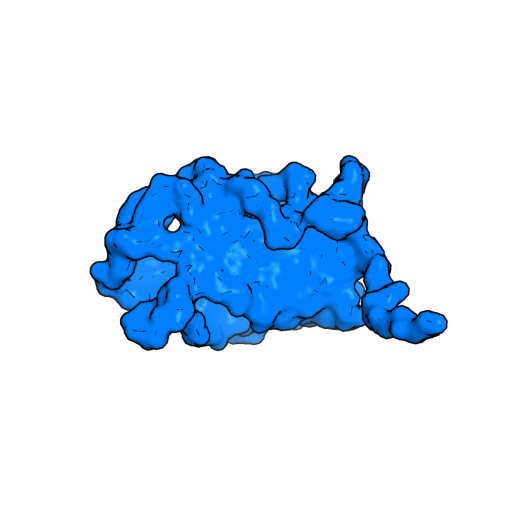CA . PHE A 1 110 ? 47.668 14.431 8.770 1.00 9.37 497 PHE A CA 1
ATOM 830 C C . PHE A 1 110 ? 48.228 13.716 9.984 1.00 9.40 497 PHE A C 1
ATOM 831 O O . PHE A 1 110 ? 47.843 14.014 11.135 1.00 12.80 497 PHE A O 1
ATOM 839 N N . MET A 1 111 ? 49.107 12.733 9.786 1.00 9.70 498 MET A N 1
ATOM 840 C CA . MET A 1 111 ? 49.593 11.960 10.943 1.00 11.94 498 MET A CA 1
ATOM 841 C C . MET A 1 111 ? 50.743 12.608 11.651 1.00 9.70 498 MET A C 1
ATOM 842 O O . MET A 1 111 ? 51.527 13.366 11.043 1.00 10.00 498 MET A O 1
ATOM 847 N N . PRO A 1 112 ? 50.857 12.406 12.960 1.00 9.29 499 PRO A N 1
ATOM 848 C CA . PRO A 1 112 ? 51.976 12.944 13.720 1.00 8.50 499 PRO A CA 1
ATOM 849 C C . PRO A 1 112 ? 53.284 12.339 13.256 1.00 10.71 499 PRO A C 1
ATOM 850 O O . PRO A 1 112 ? 53.409 11.112 13.080 1.00 11.67 499 PRO A O 1
ATOM 854 N N . ASN A 1 113 ? 54.276 13.193 13.025 1.00 10.22 500 ASN A N 1
ATOM 855 C CA . ASN A 1 113 ? 55.585 12.771 12.502 1.00 9.99 500 ASN A CA 1
ATOM 856 C C . ASN A 1 113 ? 56.277 11.798 13.422 1.00 9.97 500 ASN A C 1
ATOM 857 O O . ASN A 1 113 ? 56.464 12.067 14.612 1.00 11.06 500 ASN A O 1
ATOM 862 N N . LEU A 1 114 ? 56.630 10.611 12.900 1.00 10.71 501 LEU A N 1
ATOM 863 C CA . LEU A 1 114 ? 57.286 9.588 13.697 1.00 10.72 501 LEU A CA 1
ATOM 864 C C . LEU A 1 114 ? 58.701 9.918 14.106 1.00 14.38 501 LEU A C 1
ATOM 865 O O . LEU A 1 114 ? 59.171 9.392 15.134 1.00 13.16 501 LEU A O 1
ATOM 870 N N . LEU A 1 115 ? 59.426 10.752 13.366 1.00 11.09 502 LEU A N 1
ATOM 871 C CA . LEU A 1 115 ? 60.765 11.163 13.829 1.00 13.79 502 LEU A CA 1
ATOM 872 C C . LEU A 1 115 ? 60.640 12.147 14.985 1.00 12.87 502 LEU A C 1
ATOM 873 O O . LEU A 1 115 ? 61.384 12.076 15.960 1.00 14.34 502 LEU A O 1
ATOM 878 N N . ALA A 1 116 ? 59.686 13.080 14.875 1.00 10.37 503 ALA A N 1
ATOM 879 C CA . ALA A 1 116 ? 59.475 14.051 15.956 1.00 12.26 503 ALA A CA 1
ATOM 880 C C . ALA A 1 116 ? 58.924 13.346 17.192 1.00 10.27 503 ALA A C 1
ATOM 881 O O . ALA A 1 116 ? 59.269 13.697 18.321 1.00 13.02 503 ALA A O 1
ATOM 883 N N . TYR A 1 117 ? 57.966 12.447 16.956 1.00 8.48 504 TYR A N 1
ATOM 884 C CA . TYR A 1 117 ? 57.231 11.786 18.034 1.00 10.81 504 TYR A CA 1
ATOM 885 C C . TYR A 1 117 ? 57.251 10.282 17.812 1.00 8.17 504 TYR A C 1
ATOM 886 O O . TYR A 1 117 ? 56.356 9.699 17.187 1.00 9.86 504 TYR A O 1
ATOM 895 N N . PRO A 1 118 ? 58.308 9.615 18.265 1.00 8.99 505 PRO A N 1
ATOM 896 C CA . PRO A 1 118 ? 58.450 8.197 17.984 1.00 10.40 505 PRO A CA 1
ATOM 897 C C . PRO A 1 118 ? 57.447 7.331 18.715 1.00 14.20 505 PRO A C 1
ATOM 898 O O . PRO A 1 118 ? 56.816 7.726 19.683 1.00 12.44 505 PRO A O 1
ATOM 902 N N . LYS A 1 119 ? 57.335 6.092 18.228 1.00 14.58 506 LYS A N 1
ATOM 903 C CA . LYS A 1 119 ? 56.588 5.061 18.977 1.00 18.04 506 LYS A CA 1
ATOM 904 C C . LYS A 1 119 ? 57.489 4.606 20.128 1.00 21.50 506 LYS A C 1
ATOM 905 O O . LYS A 1 119 ? 58.648 4.287 19.908 1.00 24.68 506 LYS A O 1
ATOM 911 N N . THR A 1 120 ? 56.977 4.624 21.355 1.00 18.62 507 THR A N 1
ATOM 912 C CA . THR A 1 120 ? 57.756 4.245 22.526 1.00 20.56 507 THR A CA 1
ATOM 913 C C . THR A 1 120 ? 56.855 3.975 23.710 1.00 21.74 507 THR A C 1
ATOM 914 O O . THR A 1 120 ? 55.700 4.442 23.725 1.00 23.30 507 THR A O 1
ATOM 918 N N . GLN A 1 121 ? 57.340 3.220 24.693 1.00 23.14 508 GLN A N 1
ATOM 919 C CA . GLN A 1 121 ? 56.524 3.011 25.907 1.00 26.32 508 GLN A CA 1
ATOM 920 C C . GLN A 1 121 ? 57.021 3.942 27.017 1.00 29.00 508 GLN A C 1
ATOM 921 O O . GLN A 1 121 ? 56.458 3.946 28.107 1.00 32.09 508 GLN A O 1
ATOM 927 N N . SER A 1 122 ? 57.991 4.791 26.688 1.00 26.05 509 SER A N 1
ATOM 928 C CA . SER A 1 122 ? 58.476 5.799 27.630 1.00 38.96 509 SER A CA 1
ATOM 929 C C . SER A 1 122 ? 57.667 7.104 27.434 1.00 31.15 509 SER A C 1
ATOM 930 O O . SER A 1 122 ? 57.273 7.394 26.304 1.00 27.07 509 SER A O 1
ATOM 933 N N . GLN A 1 123 ? 57.479 7.858 28.481 1.00 33.65 510 GLN A N 1
ATOM 934 C CA . GLN A 1 123 ? 56.767 9.132 28.430 1.00 58.82 510 GLN A CA 1
ATOM 935 C C . GLN A 1 123 ? 57.704 10.270 28.008 1.00 54.25 510 GLN A C 1
ATOM 936 O O . GLN A 1 123 ? 57.710 11.336 28.647 1.00 43.47 510 GLN A O 1
ATOM 942 N N . THR A 1 124 ? 58.114 10.241 26.760 1.00 22.03 511 THR A N 1
ATOM 943 C CA . THR A 1 124 ? 59.027 11.273 26.205 1.00 17.01 511 THR A CA 1
ATOM 944 C C . THR A 1 124 ? 58.326 12.608 26.164 1.00 17.56 511 THR A C 1
ATOM 945 O O . THR A 1 124 ? 57.237 12.715 25.571 1.00 14.79 511 THR A O 1
ATOM 949 N N . ALA A 1 125 ? 58.905 13.649 26.759 1.00 13.14 512 ALA A N 1
ATOM 950 C CA . ALA A 1 125 ? 58.208 14.906 26.937 1.00 10.77 512 ALA A CA 1
ATOM 951 C C . ALA A 1 125 ? 57.739 15.528 25.643 1.00 10.27 512 ALA A C 1
ATOM 952 O O . ALA A 1 125 ? 56.605 16.009 25.577 1.00 10.37 512 ALA A O 1
ATOM 954 N N . LYS A 1 126 ? 58.566 15.498 24.617 1.00 9.51 513 LYS A N 1
ATOM 955 C CA . LYS A 1 126 ? 58.218 16.109 23.324 1.00 10.05 513 LYS A CA 1
ATOM 956 C C . LYS A 1 126 ? 57.018 15.491 22.669 1.00 10.54 513 LYS A C 1
ATOM 957 O O . LYS A 1 126 ? 56.329 16.157 21.877 1.00 10.57 513 LYS A O 1
ATOM 963 N N . ASN A 1 127 ? 56.719 14.225 22.933 1.00 9.20 514 ASN A N 1
ATOM 964 C CA . ASN A 1 127 ? 55.558 13.572 22.376 1.00 9.97 514 ASN A CA 1
ATOM 965 C C . ASN A 1 127 ? 54.243 14.116 22.943 1.00 10.53 514 ASN A C 1
ATOM 966 O O . ASN A 1 127 ? 53.171 13.740 22.467 1.00 12.58 514 ASN A O 1
ATOM 971 N N . ASN A 1 128 ? 54.301 14.863 24.042 1.00 10.14 515 ASN A N 1
ATOM 972 C CA . ASN A 1 128 ? 53.112 15.344 24.684 1.00 8.46 515 ASN A CA 1
ATOM 973 C C . ASN A 1 128 ? 52.957 16.869 24.579 1.00 9.88 515 ASN A C 1
ATOM 974 O O . ASN A 1 128 ? 53.966 17.574 24.501 1.00 10.39 515 ASN A O 1
ATOM 979 N N . ILE A 1 129 ? 51.731 17.297 24.642 1.00 8.66 516 ILE A N 1
ATOM 980 C CA . ILE A 1 129 ? 51.356 18.713 24.771 1.00 8.98 516 ILE A CA 1
ATOM 981 C C . ILE A 1 129 ? 50.535 18.802 26.074 1.00 9.95 516 ILE A C 1
ATOM 982 O O . ILE A 1 129 ? 49.585 17.958 26.204 1.00 9.97 516 ILE A O 1
ATOM 987 N N . VAL A 1 130 ? 50.936 19.552 27.043 1.00 9.04 517 VAL A N 1
ATOM 988 C CA . VAL A 1 130 ? 50.292 19.521 28.365 1.00 8.34 517 VAL A CA 1
ATOM 989 C C . VAL A 1 130 ? 49.934 20.902 28.835 1.00 8.70 517 VAL A C 1
ATOM 990 O O . VAL A 1 130 ? 50.784 21.798 28.918 1.00 10.92 517 VAL A O 1
ATOM 994 N N . SER A 1 131 ? 48.642 21.130 29.100 1.00 8.37 518 SER A N 1
ATOM 995 C CA . SER A 1 131 ? 48.110 22.383 29.478 1.00 11.67 518 SER A CA 1
ATOM 996 C C . SER A 1 131 ? 47.051 22.265 30.591 1.00 9.88 518 SER A C 1
ATOM 997 O O . SER A 1 131 ? 46.332 21.253 30.636 1.00 11.85 518 SER A O 1
ATOM 1000 N N . GLN A 1 132 ? 46.926 23.290 31.393 1.00 9.72 519 GLN A N 1
ATOM 1001 C CA . GLN A 1 132 ? 45.816 23.392 32.322 1.00 12.49 519 GLN A CA 1
ATOM 1002 C C . GLN A 1 132 ? 44.591 23.953 31.578 1.00 10.19 519 GLN A C 1
ATOM 1003 O O . GLN A 1 132 ? 44.655 24.981 30.900 1.00 12.87 519 GLN A O 1
ATOM 1009 N N . VAL A 1 133 ? 43.486 23.255 31.717 1.00 8.68 520 VAL A N 1
ATOM 1010 C CA . VAL A 1 133 ? 42.206 23.630 31.151 1.00 10.95 520 VAL A CA 1
ATOM 1011 C C . VAL A 1 133 ? 41.142 23.609 32.254 1.00 10.91 520 VAL A C 1
ATOM 1012 O O . VAL A 1 133 ? 41.482 23.270 33.389 1.00 9.94 520 VAL A O 1
ATOM 1016 N N . TYR A 1 134 ? 39.925 24.007 31.930 1.00 10.52 521 TYR A N 1
ATOM 1017 C CA . TYR A 1 134 ? 38.880 24.153 32.949 1.00 9.85 521 TYR A CA 1
ATOM 1018 C C . TYR A 1 134 ? 37.594 23.467 32.568 1.00 10.29 521 TYR A C 1
ATOM 1019 O O . TYR A 1 134 ? 37.084 23.634 31.471 1.00 12.52 521 TYR A O 1
ATOM 1028 N N . LEU A 1 135 ? 37.096 22.653 33.503 1.00 9.89 522 LEU A N 1
ATOM 1029 C CA . LEU A 1 135 ? 35.818 21.943 33.275 1.00 10.39 522 LEU A CA 1
ATOM 1030 C C . LEU A 1 135 ? 34.713 22.976 33.176 1.00 11.40 522 LEU A C 1
ATOM 1031 O O . LEU A 1 135 ? 34.618 23.844 34.050 1.00 14.22 522 LEU A O 1
ATOM 1036 N N . HIS A 1 136 ? 33.938 22.940 32.075 1.00 14.83 523 HIS A N 1
ATOM 1037 C CA . HIS A 1 136 ? 32.872 23.897 31.877 1.00 16.46 523 HIS A CA 1
ATOM 1038 C C . HIS A 1 136 ? 33.360 25.336 31.891 1.00 14.25 523 HIS A C 1
ATOM 1039 O O . HIS A 1 136 ? 32.600 26.265 32.206 1.00 18.76 523 HIS A O 1
ATOM 1046 N N . GLY A 1 137 ? 34.640 25.566 31.619 1.00 12.07 524 GLY A N 1
ATOM 1047 C CA . GLY A 1 137 ? 35.180 26.923 31.606 1.00 11.44 524 GLY A CA 1
ATOM 1048 C C . GLY A 1 137 ? 35.179 27.570 32.976 1.00 12.73 524 GLY A C 1
ATOM 1049 O O . GLY A 1 137 ? 35.475 28.777 33.081 1.00 15.34 524 GLY A O 1
ATOM 1050 N N . ASP A 1 138 ? 35.135 26.761 34.030 1.00 14.08 525 ASP A N 1
ATOM 1051 C CA . ASP A 1 138 ? 35.076 27.300 35.400 1.00 13.91 525 ASP A CA 1
ATOM 1052 C C . ASP A 1 138 ? 36.474 27.312 36.007 1.00 16.93 525 ASP A C 1
ATOM 1053 O O . ASP A 1 138 ? 37.062 26.235 36.170 1.00 14.18 525 ASP A O 1
ATOM 1058 N N . LYS A 1 139 ? 36.977 28.474 36.362 1.00 17.75 526 LYS A N 1
ATOM 1059 C CA . LYS A 1 139 ? 38.299 28.648 36.915 1.00 16.78 526 LYS A CA 1
ATOM 1060 C C . LYS A 1 139 ? 38.537 27.845 38.179 1.00 17.81 526 LYS A C 1
ATOM 1061 O O . LYS A 1 139 ? 39.670 27.518 38.516 1.00 20.92 526 LYS A O 1
ATOM 1067 N N . THR A 1 140 ? 37.449 27.494 38.879 1.00 15.96 527 THR A N 1
ATOM 1068 C CA . THR A 1 140 ? 37.570 26.737 40.113 1.00 16.96 527 THR A CA 1
ATOM 1069 C C . THR A 1 140 ? 37.582 25.239 39.867 1.00 16.24 527 THR A C 1
ATOM 1070 O O . THR A 1 140 ? 37.644 24.464 40.838 1.00 19.69 527 THR A O 1
ATOM 1074 N N . LYS A 1 141 ? 37.488 24.808 38.614 1.00 13.76 528 LYS A N 1
ATOM 1075 C CA . LYS A 1 141 ? 37.473 23.393 38.275 1.00 12.24 528 LYS A CA 1
ATOM 1076 C C . LYS A 1 141 ? 38.522 23.051 37.230 1.00 9.32 528 LYS A C 1
ATOM 1077 O O . LYS A 1 141 ? 38.234 22.609 36.110 1.00 13.09 528 LYS A O 1
ATOM 1088 N N . PRO A 1 142 ? 39.797 23.258 37.573 1.00 10.79 529 PRO A N 1
ATOM 1089 C CA . PRO A 1 142 ? 40.881 22.933 36.685 1.00 12.18 529 PRO A CA 1
ATOM 1090 C C . PRO A 1 142 ? 41.039 21.440 36.434 1.00 12.03 529 PRO A C 1
ATOM 1091 O O . PRO A 1 142 ? 40.726 20.591 37.251 1.00 14.27 529 PRO A O 1
ATOM 1095 N N . MET A 1 143 ? 41.541 21.146 35.241 1.00 11.23 530 MET A N 1
ATOM 1096 C CA . MET A 1 143 ? 41.962 19.829 34.844 1.00 11.03 530 MET A CA 1
ATOM 1097 C C . MET A 1 143 ? 43.307 19.986 34.074 1.00 12.23 530 MET A C 1
ATOM 1098 O O . MET A 1 143 ? 43.627 21.084 33.625 1.00 11.89 530 MET A O 1
ATOM 1103 N N . ILE A 1 144 ? 43.992 18.899 33.884 1.00 10.16 531 ILE A N 1
ATOM 1104 C CA . ILE A 1 144 ? 45.175 18.892 33.017 1.00 10.92 531 ILE A CA 1
ATOM 1105 C C . ILE A 1 144 ? 44.839 18.126 31.740 1.00 10.06 531 ILE A C 1
ATOM 1106 O O . ILE A 1 144 ? 44.329 16.990 31.823 1.00 13.37 531 ILE A O 1
ATOM 1111 N N . LEU A 1 145 ? 45.032 18.737 30.595 1.00 8.48 532 LEU A N 1
ATOM 1112 C CA . LEU A 1 145 ? 44.906 18.049 29.325 1.00 8.23 532 LEU A CA 1
ATOM 1113 C C . LEU A 1 145 ? 46.318 17.607 28.864 1.00 10.69 532 LEU A C 1
ATOM 1114 O O . LEU A 1 145 ? 47.208 18.444 28.767 1.00 10.26 532 LEU A O 1
ATOM 1119 N N . THR A 1 146 ? 46.479 16.325 28.661 1.00 9.20 533 THR A N 1
ATOM 1120 C CA . THR A 1 146 ? 47.692 15.751 28.097 1.00 9.52 533 THR A CA 1
ATOM 1121 C C . THR A 1 146 ? 47.390 15.131 26.727 1.00 8.66 533 THR A C 1
ATOM 1122 O O . THR A 1 146 ? 46.546 14.220 26.651 1.00 11.42 533 THR A O 1
ATOM 1126 N N . ILE A 1 147 ? 47.860 15.771 25.675 1.00 8.25 534 ILE A N 1
ATOM 1127 C CA . ILE A 1 147 ? 47.767 15.187 24.326 1.00 8.96 534 ILE A CA 1
ATOM 1128 C C . ILE A 1 147 ? 49.051 14.400 24.078 1.00 9.44 534 ILE A C 1
ATOM 1129 O O . ILE A 1 147 ? 50.149 14.927 24.318 1.00 14.50 534 ILE A O 1
ATOM 1134 N N . THR A 1 148 ? 48.894 13.152 23.687 1.00 10.09 535 THR A N 1
ATOM 1135 C CA . THR A 1 148 ? 50.042 12.313 23.349 1.00 9.33 535 THR A CA 1
ATOM 1136 C C . THR A 1 148 ? 50.004 12.076 21.817 1.00 7.72 535 THR A C 1
ATOM 1137 O O . THR A 1 148 ? 48.986 11.654 21.308 1.00 12.59 535 THR A O 1
ATOM 1141 N N . LEU A 1 149 ? 51.160 12.245 21.221 1.00 9.62 536 LEU A N 1
ATOM 1142 C CA . LEU A 1 149 ? 51.348 12.055 19.780 1.00 11.03 536 LEU A CA 1
ATOM 1143 C C . LEU A 1 149 ? 52.207 10.790 19.609 1.00 9.39 536 LEU A C 1
ATOM 1144 O O . LEU A 1 149 ? 53.310 10.747 20.166 1.00 9.87 536 LEU A O 1
ATOM 1149 N N . ASN A 1 150 ? 51.673 9.817 18.899 1.00 10.32 537 ASN A N 1
ATOM 1150 C CA . ASN A 1 150 ? 52.369 8.508 18.787 1.00 9.80 537 ASN A CA 1
ATOM 1151 C C . ASN A 1 150 ? 52.780 8.079 20.185 1.00 10.22 537 ASN A C 1
ATOM 1152 O O . ASN A 1 150 ? 51.953 8.114 21.127 1.00 11.37 537 ASN A O 1
ATOM 1157 N N . GLY A 1 151 ? 54.031 7.658 20.387 1.00 8.95 538 GLY A N 1
ATOM 1158 C CA . GLY A 1 151 ? 54.490 7.347 21.743 1.00 11.60 538 GLY A CA 1
ATOM 1159 C C . GLY A 1 151 ? 53.598 6.381 22.471 1.00 11.01 538 GLY A C 1
ATOM 1160 O O . GLY A 1 151 ? 53.162 5.344 21.945 1.00 13.20 538 GLY A O 1
ATOM 1161 N N . THR A 1 152 ? 53.274 6.678 23.736 1.00 10.74 539 THR A N 1
ATOM 1162 C CA . THR A 1 152 ? 52.462 5.848 24.568 1.00 10.88 539 THR A CA 1
ATOM 1163 C C . THR A 1 152 ? 51.002 5.761 24.165 1.00 10.96 539 THR A C 1
ATOM 1164 O O . THR A 1 152 ? 50.293 4.875 24.702 1.00 14.38 539 THR A O 1
ATOM 1168 N N . SER A 1 153 ? 50.566 6.508 23.156 1.00 11.79 540 SER A N 1
ATOM 1169 C CA . SER A 1 153 ? 49.189 6.389 22.670 1.00 12.08 540 SER A CA 1
ATOM 1170 C C . SER A 1 153 ? 49.069 5.296 21.611 1.00 10.67 540 SER A C 1
ATOM 1171 O O . SER A 1 153 ? 47.954 4.964 21.187 1.00 12.32 540 SER A O 1
ATOM 1174 N N . GLU A 1 154 ? 50.197 4.742 21.165 1.00 10.78 541 GLU A N 1
ATOM 1175 C CA . GLU A 1 154 ? 50.176 3.706 20.147 1.00 13.38 541 GLU A CA 1
ATOM 1176 C C . GLU A 1 154 ? 49.607 2.402 20.724 1.00 12.56 541 GLU A C 1
ATOM 1177 O O . GLU A 1 154 ? 49.850 2.075 21.870 1.00 13.85 541 GLU A O 1
ATOM 1183 N N . SER A 1 155 ? 48.865 1.682 19.876 1.00 12.64 542 SER A N 1
ATOM 1184 C CA . SER A 1 155 ? 48.442 0.327 20.268 1.00 11.82 542 SER A CA 1
ATOM 1185 C C . SER A 1 155 ? 49.514 -0.681 19.844 1.00 9.89 542 SER A C 1
ATOM 1186 O O . SER A 1 155 ? 49.973 -0.678 18.693 1.00 12.73 542 SER A O 1
ATOM 1191 N N . THR A 1 156 ? 49.767 -1.620 20.740 1.00 14.64 543 THR A N 1
ATOM 1192 C CA . THR A 1 156 ? 50.703 -2.693 20.472 1.00 13.79 543 THR A CA 1
ATOM 1193 C C . THR A 1 156 ? 49.993 -4.058 20.528 1.00 13.84 543 THR A C 1
ATOM 1194 O O . THR A 1 156 ? 50.636 -5.082 20.392 1.00 20.12 543 THR A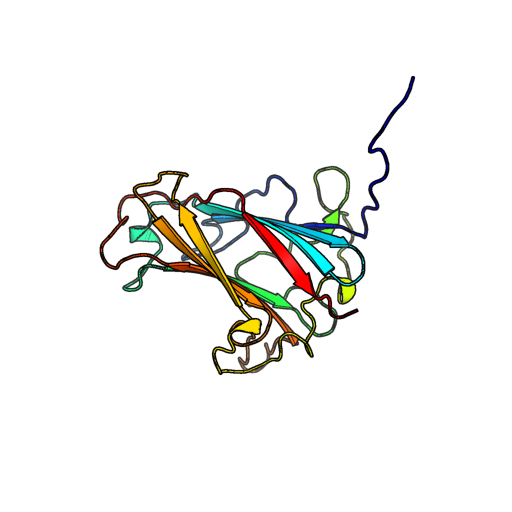 O 1
ATOM 1198 N N . GLU A 1 157 ? 48.681 -4.020 20.734 1.00 14.83 544 GLU A N 1
ATOM 1199 C CA . GLU A 1 157 ? 47.877 -5.239 20.853 1.00 18.26 544 GLU A CA 1
ATOM 1200 C C . GLU A 1 157 ? 48.006 -6.107 19.614 1.00 19.84 544 GLU A C 1
ATOM 1201 O O . GLU A 1 157 ? 47.944 -5.623 18.483 1.00 17.33 544 GLU A O 1
ATOM 1207 N N . THR A 1 158 ? 48.213 -7.400 19.819 1.00 20.98 545 THR A N 1
ATOM 1208 C CA . THR A 1 158 ? 48.325 -8.365 18.750 1.00 22.87 545 THR A CA 1
ATOM 1209 C C . THR A 1 158 ? 47.252 -8.168 17.693 1.00 14.84 545 THR A C 1
ATOM 1210 O O . THR A 1 158 ? 46.063 -8.095 18.045 1.00 17.89 545 THR A O 1
ATOM 1214 N N . SER A 1 159 ? 47.620 -8.085 16.437 1.00 16.36 546 SER A N 1
ATOM 1215 C CA . SER A 1 159 ? 46.776 -7.911 15.297 1.00 19.82 546 SER A CA 1
ATOM 1216 C C . SER A 1 159 ? 46.176 -6.525 15.141 1.00 16.67 546 SER A C 1
ATOM 1217 O O . SER A 1 159 ? 45.481 -6.278 14.120 1.00 19.08 546 SER A O 1
ATOM 1222 N N . GLU A 1 160 ? 46.434 -5.612 16.048 1.00 15.14 547 GLU A N 1
ATOM 1223 C CA . GLU A 1 160 ? 45.868 -4.270 15.987 1.00 15.10 547 GLU A CA 1
ATOM 1224 C C . GLU A 1 160 ? 46.941 -3.237 16.383 1.00 14.45 547 GLU A C 1
ATOM 1225 O O . GLU A 1 160 ? 46.707 -2.326 17.140 1.00 18.64 547 GLU A O 1
ATOM 1231 N N . VAL A 1 161 ? 48.115 -3.434 15.777 1.00 11.58 548 VAL A N 1
ATOM 1232 C CA . VAL A 1 161 ? 49.260 -2.590 16.001 1.00 11.20 548 VAL A CA 1
ATOM 1233 C C . VAL A 1 161 ? 49.167 -1.333 15.119 1.00 12.97 548 VAL A C 1
ATOM 1234 O O . VAL A 1 161 ? 49.154 -1.431 13.906 1.00 16.31 548 VAL A O 1
ATOM 1238 N N . SER A 1 162 ? 49.043 -0.174 15.759 1.00 11.19 549 SER A N 1
ATOM 1239 C CA . SER A 1 162 ? 48.945 1.073 15.031 1.00 10.49 549 SER A CA 1
ATOM 1240 C C . SER A 1 162 ? 50.307 1.580 14.568 1.00 11.21 549 SER A C 1
ATOM 1241 O O . SER A 1 162 ? 51.349 1.196 15.100 1.00 13.36 549 SER A O 1
ATOM 1244 N N . THR A 1 163 ? 50.267 2.383 13.497 1.00 11.03 550 THR A N 1
ATOM 1245 C CA . THR A 1 163 ? 51.493 3.026 13.029 1.00 9.21 550 THR A CA 1
ATOM 1246 C C . THR A 1 163 ? 51.595 4.443 13.592 1.00 9.60 550 THR A C 1
ATOM 1247 O O . THR A 1 163 ? 52.634 4.853 14.114 1.00 10.82 550 THR A O 1
ATOM 1251 N N . TYR A 1 164 ? 50.476 5.150 13.583 1.00 10.47 551 TYR A N 1
ATOM 1252 C CA . TYR A 1 164 ? 50.364 6.492 14.129 1.00 10.97 551 TYR A CA 1
ATOM 1253 C C . TYR A 1 164 ? 49.244 6.509 15.167 1.00 9.13 551 TYR A C 1
ATOM 1254 O O . TYR A 1 164 ? 48.325 5.660 15.097 1.00 11.30 551 TYR A O 1
ATOM 1263 N N . SER A 1 165 ? 49.245 7.499 16.033 1.00 8.56 552 SER A N 1
ATOM 1264 C CA . SER A 1 165 ? 48.176 7.565 17.039 1.00 10.31 552 SER A CA 1
ATOM 1265 C C . SER A 1 165 ? 48.209 8.925 17.736 1.00 11.13 552 SER A C 1
ATOM 1266 O O . SER A 1 165 ? 49.185 9.643 17.668 1.00 9.71 552 SER A O 1
ATOM 1269 N N . MET A 1 166 ? 47.073 9.249 18.342 1.00 11.60 553 MET A N 1
ATOM 1270 C CA . MET A 1 166 ? 47.033 10.398 19.246 1.00 10.73 553 MET A CA 1
ATOM 1271 C C . MET A 1 166 ? 45.978 10.133 20.325 1.00 10.84 553 MET A C 1
ATOM 1272 O O . MET A 1 166 ? 45.048 9.363 20.126 1.00 14.38 553 MET A O 1
ATOM 1277 N N . SER A 1 167 ? 46.285 10.613 21.529 1.00 11.02 554 SER A N 1
ATOM 1278 C CA . SER A 1 167 ? 45.332 10.470 22.626 1.00 12.77 554 SER A CA 1
ATOM 1279 C C . SER A 1 167 ? 45.137 11.814 23.320 1.00 9.38 554 SER A C 1
ATOM 1280 O O . SER A 1 167 ? 46.033 12.664 23.337 1.00 10.54 554 SER A O 1
ATOM 1283 N N . PHE A 1 168 ? 43.949 11.961 23.887 1.00 8.05 555 PHE A N 1
ATOM 1284 C CA . PHE A 1 168 ? 43.571 13.126 24.631 1.00 9.67 555 PHE A CA 1
ATOM 1285 C C . PHE A 1 168 ? 43.151 12.690 26.041 1.00 7.58 555 PHE A C 1
ATOM 1286 O O . PHE A 1 168 ? 42.227 11.877 26.145 1.00 11.62 555 PHE A O 1
ATOM 1294 N N . THR A 1 169 ? 43.926 13.061 27.037 1.00 8.81 556 THR A N 1
ATOM 1295 C CA . THR A 1 169 ? 43.624 12.616 28.394 1.00 10.31 556 THR A CA 1
ATOM 1296 C C . THR A 1 169 ? 43.434 13.826 29.310 1.00 10.11 556 THR A C 1
ATOM 1297 O O . THR A 1 169 ? 44.350 14.633 29.437 1.00 12.18 556 THR A O 1
ATOM 1301 N N . TRP A 1 170 ? 42.250 13.939 29.856 1.00 10.05 557 TRP A N 1
ATOM 1302 C CA . TRP A 1 170 ? 41.967 14.979 30.847 1.00 10.09 557 TRP A CA 1
ATOM 1303 C C . TRP A 1 170 ? 42.062 14.320 32.227 1.00 10.32 557 TRP A C 1
ATOM 1304 O O . TRP A 1 170 ? 41.439 13.273 32.432 1.00 13.84 557 TRP A O 1
ATOM 1315 N N . SER A 1 171 ? 42.827 14.921 33.111 1.00 10.98 558 SER A N 1
ATOM 1316 C CA . SER A 1 171 ? 42.992 14.372 34.453 1.00 11.22 558 SER A CA 1
ATOM 1317 C C . SER A 1 171 ? 42.794 15.455 35.495 1.00 13.00 558 SER A C 1
ATOM 1318 O O . SER A 1 171 ? 42.920 16.648 35.226 1.00 13.93 558 SER A O 1
ATOM 1321 N N . TRP A 1 172 ? 42.384 15.033 36.693 1.00 10.95 559 TRP A N 1
ATOM 1322 C CA . TRP A 1 172 ? 42.125 16.001 37.755 1.00 11.74 559 TRP A CA 1
ATOM 1323 C C . TRP A 1 172 ? 42.367 15.350 39.116 1.00 14.27 559 TRP A C 1
ATOM 1324 O O . TRP A 1 172 ? 42.749 14.172 39.178 1.00 15.23 559 TRP A O 1
ATOM 1335 N N . GLU A 1 173 ? 42.222 16.118 40.163 1.00 16.26 560 GLU A N 1
ATOM 1336 C CA . GLU A 1 173 ? 42.479 15.630 41.519 1.00 18.39 560 GLU A CA 1
ATOM 1337 C C . GLU A 1 173 ? 41.499 14.545 41.898 1.00 17.67 560 GLU A C 1
ATOM 1338 O O . GLU A 1 173 ? 40.279 14.684 41.724 1.00 19.84 560 GLU A O 1
ATOM 1344 N N . SER A 1 174 ? 42.033 13.435 42.423 1.00 16.79 561 SER A N 1
ATOM 1345 C CA . SER A 1 174 ? 41.200 12.311 42.824 1.00 18.55 561 SER A CA 1
ATOM 1346 C C . SER A 1 174 ? 40.127 12.765 43.806 1.00 20.69 561 SER A C 1
ATOM 1347 O O . SER A 1 174 ? 40.357 13.618 44.670 1.00 20.61 561 SER A O 1
ATOM 1350 N N . GLY A 1 175 ? 38.912 12.253 43.632 1.00 20.27 562 GLY A N 1
ATOM 1351 C CA . GLY A 1 175 ? 37.804 12.529 44.487 1.00 23.91 562 GLY A CA 1
ATOM 1352 C C . GLY A 1 175 ? 36.951 13.689 44.100 1.00 21.15 562 GLY A C 1
ATOM 1353 O O . GLY A 1 175 ? 35.854 13.888 44.613 1.00 30.76 562 GLY A O 1
ATOM 1354 N N . LYS A 1 176 ? 37.426 14.519 43.134 1.00 20.25 563 LYS A N 1
ATOM 1355 C CA . LYS A 1 176 ? 36.693 15.677 42.706 1.00 20.67 563 LYS A CA 1
ATOM 1356 C C . LYS A 1 176 ? 35.836 15.441 41.475 1.00 19.92 563 LYS A C 1
ATOM 1357 O O . LYS A 1 176 ? 36.051 14.483 40.711 1.00 18.82 563 LYS A O 1
ATOM 1363 N N . TYR A 1 177 ? 34.842 16.276 41.267 1.00 19.82 564 TYR A N 1
ATOM 1364 C CA . TYR A 1 177 ? 33.998 16.348 40.128 1.00 18.79 564 TYR A CA 1
ATOM 1365 C C . TYR A 1 177 ? 33.131 15.144 39.857 1.00 20.73 564 TYR A C 1
ATOM 1366 O O . TYR A 1 177 ? 32.544 15.060 38.736 1.00 21.23 564 TYR A O 1
ATOM 1375 N N . THR A 1 178 ? 32.827 14.319 40.838 1.00 23.04 565 THR A N 1
ATOM 1376 C CA . THR A 1 178 ? 32.044 13.104 40.576 1.00 21.92 565 THR A CA 1
ATOM 1377 C C . THR A 1 178 ? 30.656 13.371 40.077 1.00 21.53 565 THR A C 1
ATOM 1378 O O . THR A 1 178 ? 30.092 12.535 39.336 1.00 26.20 565 THR A O 1
ATOM 1382 N N . THR A 1 179 ? 30.023 14.481 40.458 1.00 21.48 566 THR A N 1
ATOM 1383 C CA . THR A 1 179 ? 28.664 14.758 40.018 1.00 25.60 566 THR A CA 1
ATOM 1384 C C . THR A 1 179 ? 28.599 15.704 38.845 1.00 26.94 566 THR A C 1
ATOM 1385 O O . THR A 1 179 ? 27.504 16.068 38.382 1.00 26.68 566 THR A O 1
ATOM 1389 N N . GLU A 1 180 ? 29.757 16.106 38.309 1.00 20.39 567 GLU A N 1
ATOM 1390 C CA . GLU A 1 180 ? 29.781 17.009 37.175 1.00 20.48 567 GLU A CA 1
ATOM 1391 C C . GLU A 1 180 ? 29.601 16.261 35.857 1.00 17.20 567 GLU A C 1
ATOM 1392 O O . GLU A 1 180 ? 29.974 15.085 35.743 1.00 22.23 567 GLU A O 1
ATOM 1398 N N . THR A 1 181 ? 29.046 16.951 34.879 1.00 20.88 568 THR A N 1
ATOM 1399 C CA . THR A 1 181 ? 28.979 16.435 33.510 1.00 18.05 568 THR A CA 1
ATOM 1400 C C . THR A 1 181 ? 30.305 16.808 32.819 1.00 16.61 568 THR A C 1
ATOM 1401 O O . THR A 1 181 ? 30.776 17.942 32.967 1.00 19.27 568 THR A O 1
ATOM 1405 N N . PHE A 1 182 ? 30.898 15.853 32.123 1.00 14.16 569 PHE A N 1
ATOM 1406 C CA . PHE A 1 182 ? 32.160 16.149 31.419 1.00 14.30 569 PHE A CA 1
ATOM 1407 C C . PHE A 1 182 ? 31.887 16.987 30.170 1.00 11.06 569 PHE A C 1
ATOM 1408 O O . PHE A 1 182 ? 31.235 16.555 29.235 1.00 15.40 569 PHE A O 1
ATOM 1416 N N . ALA A 1 183 ? 32.437 18.210 30.169 1.00 11.95 570 ALA A N 1
ATOM 1417 C CA . ALA A 1 183 ? 32.274 19.075 28.998 1.00 12.30 570 ALA A CA 1
ATOM 1418 C C . ALA A 1 183 ? 33.476 20.032 28.949 1.00 12.98 570 ALA A C 1
ATOM 1419 O O . ALA A 1 183 ? 33.708 20.738 29.929 1.00 15.20 570 ALA A O 1
ATOM 1421 N N . THR A 1 184 ? 34.233 19.944 27.881 1.00 9.76 571 THR A N 1
ATOM 1422 C CA . THR A 1 184 ? 35.436 20.726 27.753 1.00 9.51 571 THR A CA 1
ATOM 1423 C C . THR A 1 184 ? 35.247 21.933 26.831 1.00 10.00 571 THR A C 1
ATOM 1424 O O . THR A 1 184 ? 34.427 21.962 25.913 1.00 11.72 571 THR A O 1
ATOM 1428 N N . ASN A 1 185 ? 36.071 22.938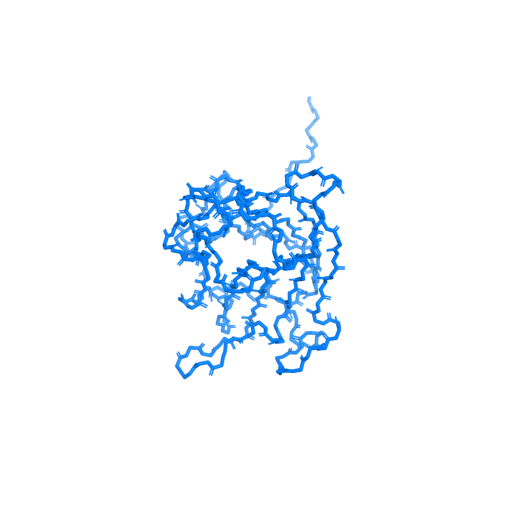 27.087 1.00 9.16 572 ASN A N 1
ATOM 1429 C CA . ASN A 1 185 ? 36.179 24.082 26.191 1.00 9.65 572 ASN A CA 1
ATOM 1430 C C . ASN A 1 185 ? 36.992 23.679 24.951 1.00 10.33 572 ASN A C 1
ATOM 1431 O O . ASN A 1 185 ? 37.855 22.805 25.017 1.00 14.56 572 ASN A O 1
ATOM 1436 N N . SER A 1 186 ? 36.720 24.361 23.851 1.00 8.37 573 SER A N 1
ATOM 1437 C CA . SER A 1 186 ? 37.497 24.171 22.633 1.00 8.83 573 SER A CA 1
ATOM 1438 C C . SER A 1 186 ? 38.972 24.495 22.951 1.00 9.10 573 SER A C 1
ATOM 1439 O O . SER A 1 186 ? 39.269 25.411 23.713 1.00 11.31 573 SER A O 1
ATOM 1442 N N . TYR A 1 187 ? 39.840 23.660 22.415 1.00 7.71 574 TYR A N 1
ATOM 1443 C CA . TYR A 1 187 ? 41.276 23.762 22.674 1.00 7.88 574 TYR A CA 1
ATOM 1444 C C . TYR A 1 187 ? 42.073 23.611 21.400 1.00 9.72 574 TYR A C 1
ATOM 1445 O O . TYR A 1 187 ? 41.797 22.709 20.613 1.00 9.83 574 TYR A O 1
ATOM 1454 N N . THR A 1 188 ? 43.017 24.513 21.185 1.00 8.10 575 THR A N 1
ATOM 1455 C CA . THR A 1 188 ? 43.838 24.558 19.998 1.00 6.94 575 THR A CA 1
ATOM 1456 C C . THR A 1 188 ? 45.238 24.016 20.231 1.00 6.97 575 THR A C 1
ATOM 1457 O O . THR A 1 188 ? 45.883 24.341 21.241 1.00 10.06 575 THR A O 1
ATOM 1461 N N . PHE A 1 189 ? 45.730 23.242 19.269 1.00 8.19 576 PHE A N 1
ATOM 1462 C CA . PHE A 1 189 ? 47.103 22.761 19.319 1.00 7.51 576 PHE A CA 1
ATOM 1463 C C . PHE A 1 189 ? 47.586 22.514 17.883 1.00 9.47 576 PHE A C 1
ATOM 1464 O O . PHE A 1 189 ? 46.814 22.583 16.947 1.00 11.26 576 PHE A O 1
ATOM 1472 N N . SER A 1 190 ? 48.885 22.286 17.746 1.00 9.95 577 SER A N 1
ATOM 1473 C CA . SER A 1 190 ? 49.429 21.910 16.451 1.00 7.48 577 SER A CA 1
ATOM 1474 C C . SER A 1 190 ? 50.486 20.793 16.690 1.00 6.74 577 SER A C 1
ATOM 1475 O O . SER A 1 190 ? 50.989 20.642 17.804 1.00 10.43 577 SER A O 1
ATOM 1478 N N . TYR A 1 191 ? 50.832 20.112 15.637 1.00 7.21 578 TYR A N 1
ATOM 1479 C CA . TYR A 1 191 ? 51.895 19.116 15.687 1.00 6.28 578 TYR A CA 1
ATOM 1480 C C . TYR A 1 191 ? 52.540 18.974 14.301 1.00 9.38 578 TYR A C 1
ATOM 1481 O O . TYR A 1 191 ? 51.986 19.347 13.291 1.00 10.54 578 TYR A O 1
ATOM 1490 N N . ILE A 1 192 ? 53.775 18.454 14.332 1.00 9.51 579 ILE A N 1
ATOM 1491 C CA . ILE A 1 192 ? 54.516 18.227 13.106 1.00 9.28 579 ILE A CA 1
ATOM 1492 C C . ILE A 1 192 ? 53.920 17.042 12.357 1.00 9.58 579 ILE A C 1
ATOM 1493 O O . ILE A 1 192 ? 53.724 15.977 12.942 1.00 10.33 579 ILE A O 1
ATOM 1498 N N . ALA A 1 193 ? 53.698 17.228 11.053 1.00 10.69 580 ALA A N 1
ATOM 1499 C CA . ALA A 1 193 ? 53.081 16.165 10.249 1.00 10.88 580 ALA A CA 1
ATOM 1500 C C . ALA A 1 193 ? 54.119 15.197 9.705 1.00 10.62 580 ALA A C 1
ATOM 1501 O O . ALA A 1 193 ? 55.262 15.584 9.448 1.00 10.87 580 ALA A O 1
ATOM 1503 N N . GLN A 1 194 ? 53.703 13.977 9.433 1.00 9.42 581 GLN A N 1
ATOM 1504 C CA . GLN A 1 194 ? 54.589 12.944 8.897 1.00 12.94 581 GLN A CA 1
ATOM 1505 C C . GLN A 1 194 ? 55.080 13.282 7.509 1.00 13.68 581 GLN A C 1
ATOM 1506 O O . GLN A 1 194 ? 56.268 13.024 7.174 1.00 15.96 581 GLN A O 1
ATOM 1512 N N . GLU A 1 195 ? 54.256 13.895 6.699 1.00 16.47 582 GLU A N 1
ATOM 1513 C CA . GLU A 1 195 ? 54.668 14.296 5.334 1.00 19.42 582 GLU A CA 1
ATOM 1514 C C . GLU A 1 195 ? 53.783 15.452 4.869 1.00 19.40 582 GLU A C 1
ATOM 1515 O O . GLU A 1 195 ? 52.839 15.767 5.647 1.00 18.74 582 GLU A O 1
#

Organism: Human adenovirus C serotype 2 (NCBI:txid10515)

CATH classification: 2.60.90.10

Secondary structure (DSSP, 8-state):
----S----GGGEEES-SS--S-B-SSSTT-EEEEEEEEEETTEEEEEEEEEE-S--TGGG-SSSSEEEEEEEE-TTSPBPSSSSB-STT-EEEETTEE-SSPPS--GGGSBPTTTS---SS--GGGEEEEEEEGGG-TTSEEEEEEEESGGGS---TT---SEEEEEEEE--TT--TTSPPBPPPEEEEEEB--

B-factor: mean 23.08, std 16.5, range [3.22, 104.03]

Sequence (195 aa):
AITIGNKNDDKLTLWTTPDPSPNCRIHSDNDCKFTLVLTKCGSQVLATVAALAVSGDLSSMTGTVASVSIFLRFDQNGVLMENSSLKKHYWNFRNGNSTNANPYTNAVGFMPNLLAYPKTQSQTAKNNIVSQVYLHGDKTKPMILTITLNGTSESTETSEVSTYSMSFTWSWESGKYTTETFATNSYTFSYIAQE